Protein AF-A0A024VUD7-F1 (afdb_monomer)

Nearest PDB structures (foldseek):
  1ne2-assembly1_B  TM=5.928E-01  e=6.512E-07  Thermoplasma acidophilum
  3v8v-assembly1_A  TM=5.615E-01  e=5.150E-04  Escherichia coli K-12
  1xcl-assembly1_A  TM=5.146E-01  e=7.255E-03  Rattus norvegicus
  8dur-assembly2_B  TM=3.475E-01  e=1.968E-04  Naegleria fowleri
  1p1b-assembly2_C  TM=4.895E-01  e=1.041E-02  Rattus norvegicus

pLDDT: mean 87.88, std 11.02, range [35.62, 98.75]

Sequence (292 aa):
MVSSELHKLSYWEEIYINEKKNYEESNIELEEWFEENCDKIMNWIDNKFSQNEEKKNITILDIGCGNGLFLYKLYEKGFMNLYGFDFSSTAIELAKTIFENSPIYVEVMDICLIDKEIQNSKLNKNYNLINDKGTFDVFFMNNKTNEYFKQISYFLQTNTFFCITSCNACKDELLQIINEFNKNNLKSELVLIDEIFYETITYAGIKGQLITTLIFKYLDLLNWKRLQKILEEKLRYYSCITRNSTISIKHDDVVYYFDVIRIDSEKKKDTEVASIQDADVIFDFVKEKYNS

Structure (mmCIF, N/CA/C/O backbone):
data_AF-A0A024VUD7-F1
#
_entry.id   AF-A0A024VUD7-F1
#
loop_
_atom_site.group_PDB
_atom_site.id
_atom_site.type_symbol
_atom_site.label_atom_id
_atom_site.label_alt_id
_atom_site.label_comp_id
_atom_site.label_asym_id
_atom_site.label_entity_id
_atom_site.label_seq_id
_atom_site.pdbx_PDB_ins_code
_atom_site.Cartn_x
_atom_site.Cartn_y
_atom_site.Cartn_z
_atom_site.occupancy
_atom_site.B_iso_or_equiv
_atom_site.auth_seq_id
_atom_site.auth_comp_id
_atom_site.auth_asym_id
_atom_site.auth_atom_id
_atom_site.pdbx_PDB_model_num
ATOM 1 N N . MET A 1 1 ? 24.946 -19.543 0.468 1.00 38.53 1 MET A N 1
ATOM 2 C CA . MET A 1 1 ? 23.788 -18.879 -0.158 1.00 38.53 1 MET A CA 1
ATOM 3 C C . MET A 1 1 ? 24.327 -17.682 -0.907 1.00 38.53 1 MET A C 1
ATOM 5 O O . MET A 1 1 ? 25.046 -16.898 -0.298 1.00 38.53 1 MET A O 1
ATOM 9 N N . VAL A 1 2 ? 24.103 -17.604 -2.218 1.00 39.44 2 VAL A N 1
ATOM 10 C CA . VAL A 1 2 ? 24.396 -16.376 -2.970 1.00 39.44 2 VAL A CA 1
ATOM 11 C C . VAL A 1 2 ? 23.460 -15.306 -2.411 1.00 39.44 2 VAL A C 1
ATOM 13 O O . VAL A 1 2 ? 22.277 -15.581 -2.226 1.00 39.44 2 VAL A O 1
ATOM 16 N N . SER A 1 3 ? 24.002 -14.148 -2.037 1.00 57.03 3 SER A N 1
ATOM 17 C CA . SER A 1 3 ? 23.186 -13.024 -1.574 1.00 57.03 3 SER A CA 1
ATOM 18 C C . SER A 1 3 ? 22.224 -12.628 -2.692 1.00 57.03 3 SER A C 1
ATOM 20 O O . SER A 1 3 ? 22.661 -12.471 -3.831 1.00 57.03 3 SER A O 1
ATOM 22 N N . SER A 1 4 ? 20.935 -12.508 -2.383 1.00 70.06 4 SER A N 1
ATOM 23 C CA . SER A 1 4 ? 19.926 -12.064 -3.345 1.00 70.06 4 SER A CA 1
ATOM 24 C C . SER A 1 4 ? 20.274 -10.666 -3.872 1.00 70.06 4 SER A C 1
ATOM 26 O O . SER A 1 4 ? 20.581 -9.761 -3.092 1.00 70.06 4 SER A O 1
ATOM 28 N N . GLU A 1 5 ? 20.226 -10.474 -5.192 1.00 85.94 5 GLU A N 1
ATOM 29 C CA . GLU A 1 5 ? 20.515 -9.187 -5.843 1.00 85.94 5 GLU A CA 1
ATOM 30 C C . GLU A 1 5 ? 19.301 -8.254 -5.911 1.00 85.94 5 GLU A C 1
ATOM 32 O O . GLU A 1 5 ? 19.437 -7.127 -6.371 1.00 85.94 5 GLU A O 1
ATOM 37 N N . LEU A 1 6 ? 18.151 -8.669 -5.366 1.00 85.56 6 LEU A N 1
ATOM 38 C CA . LEU A 1 6 ? 16.884 -7.922 -5.401 1.00 85.56 6 LEU A CA 1
ATOM 39 C C . LEU A 1 6 ? 16.944 -6.543 -4.719 1.00 85.56 6 LEU A C 1
ATOM 41 O O . LEU A 1 6 ? 16.069 -5.714 -4.931 1.00 85.56 6 LEU A O 1
ATOM 45 N N . HIS A 1 7 ? 17.972 -6.273 -3.913 1.00 85.81 7 HIS A N 1
ATOM 46 C CA . HIS A 1 7 ? 18.213 -4.955 -3.316 1.00 85.81 7 HIS A CA 1
ATOM 47 C C . HIS A 1 7 ? 18.989 -3.995 -4.234 1.00 85.81 7 HIS A C 1
ATOM 49 O O . HIS A 1 7 ? 19.144 -2.821 -3.902 1.00 85.81 7 HIS A O 1
ATOM 55 N N . LYS A 1 8 ? 19.554 -4.486 -5.343 1.00 91.25 8 LYS A N 1
ATOM 56 C CA . LYS A 1 8 ? 20.400 -3.699 -6.241 1.00 91.25 8 LYS A CA 1
ATOM 57 C C . LYS A 1 8 ? 19.551 -3.079 -7.339 1.00 91.25 8 LYS A C 1
ATOM 59 O O . LYS A 1 8 ? 18.913 -3.795 -8.103 1.00 91.25 8 LYS A O 1
ATOM 64 N N . LEU A 1 9 ? 19.665 -1.765 -7.504 1.00 91.56 9 LEU A N 1
ATOM 65 C CA . LEU A 1 9 ? 19.063 -1.054 -8.632 1.00 91.56 9 LEU A CA 1
ATOM 66 C C . LEU A 1 9 ? 19.472 -1.666 -9.983 1.00 91.56 9 LEU A C 1
ATOM 68 O O . LEU A 1 9 ? 18.631 -1.851 -10.849 1.00 91.56 9 LEU A O 1
ATOM 72 N N . SER A 1 10 ? 20.744 -2.051 -10.146 1.00 93.12 10 SER A N 1
ATOM 73 C CA . SER A 1 10 ? 21.245 -2.624 -11.404 1.00 93.12 10 SER A CA 1
ATOM 74 C C . SER A 1 10 ? 20.523 -3.905 -11.830 1.00 93.12 10 SER A C 1
ATOM 76 O O . SER A 1 10 ? 20.389 -4.141 -13.022 1.00 93.12 10 SER A O 1
ATOM 78 N N . TYR A 1 11 ? 20.074 -4.718 -10.868 1.00 92.50 11 TYR A N 1
ATOM 79 C CA . TYR A 1 11 ? 19.325 -5.943 -11.147 1.00 92.50 11 TYR A CA 1
ATOM 80 C C . TYR A 1 11 ? 17.959 -5.615 -11.767 1.00 92.50 11 TYR A C 1
ATOM 82 O O . TYR A 1 11 ? 17.579 -6.185 -12.784 1.00 92.50 11 TYR A O 1
ATOM 90 N N . TRP A 1 12 ? 17.245 -4.648 -11.187 1.00 93.12 12 TRP A N 1
ATOM 91 C CA . TRP A 1 12 ? 15.934 -4.222 -11.678 1.00 93.12 12 TRP A CA 1
ATOM 92 C C . TRP A 1 12 ? 16.019 -3.416 -12.971 1.00 93.12 12 TRP A C 1
ATOM 94 O O . TRP A 1 12 ? 15.204 -3.615 -13.862 1.00 93.12 12 TRP A O 1
ATOM 104 N N . GLU A 1 13 ? 17.031 -2.560 -13.116 1.00 94.06 13 GLU A N 1
ATOM 105 C CA . GLU A 1 13 ? 17.278 -1.836 -14.366 1.00 94.06 13 GLU A CA 1
ATOM 106 C C . GLU A 1 13 ? 17.472 -2.799 -15.544 1.00 94.06 13 GLU A C 1
ATOM 108 O O . GLU A 1 13 ? 16.899 -2.573 -16.603 1.00 94.06 13 GLU A O 1
ATOM 113 N N . GLU A 1 14 ? 18.206 -3.904 -15.374 1.00 93.44 14 GLU A N 1
ATOM 114 C CA . GLU A 1 14 ? 18.360 -4.907 -16.437 1.00 93.44 14 GLU A CA 1
ATOM 115 C C . GLU A 1 14 ? 17.011 -5.514 -16.859 1.00 93.44 14 GLU 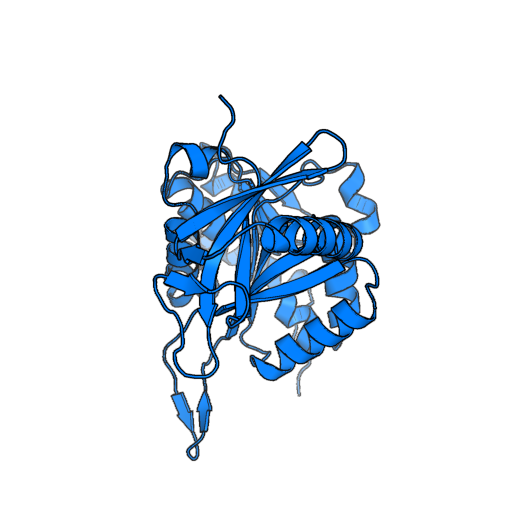A C 1
ATOM 117 O O . GLU A 1 14 ? 16.732 -5.622 -18.057 1.00 93.44 14 GLU A O 1
ATOM 122 N N . ILE A 1 15 ? 16.153 -5.842 -15.886 1.00 92.06 15 ILE A N 1
ATOM 123 C CA . ILE A 1 15 ? 14.801 -6.361 -16.133 1.00 92.06 15 ILE A CA 1
ATOM 124 C C . ILE A 1 15 ? 13.966 -5.331 -16.899 1.00 92.06 15 ILE A C 1
ATOM 126 O O . ILE A 1 15 ? 13.456 -5.645 -17.974 1.00 92.06 15 ILE A O 1
ATOM 130 N N . TYR A 1 16 ? 13.870 -4.098 -16.398 1.00 94.31 16 TYR A N 1
ATOM 131 C CA . TYR A 1 16 ? 13.018 -3.069 -16.998 1.00 94.31 16 TYR A CA 1
ATOM 132 C C . TYR A 1 16 ? 13.535 -2.574 -18.353 1.00 94.31 16 TYR A C 1
ATOM 134 O O . TYR A 1 16 ? 12.734 -2.238 -19.222 1.00 94.31 16 TYR A O 1
ATOM 142 N N . ILE A 1 17 ? 14.853 -2.569 -18.590 1.00 93.38 17 ILE A N 1
ATOM 143 C CA . ILE A 1 17 ? 15.426 -2.282 -19.915 1.00 93.38 17 ILE A CA 1
ATOM 144 C C . ILE A 1 17 ? 14.984 -3.349 -20.918 1.00 93.38 17 ILE A C 1
ATOM 146 O O . ILE A 1 17 ? 14.577 -3.020 -22.036 1.00 93.38 17 ILE A O 1
ATOM 150 N N . ASN A 1 18 ? 15.062 -4.624 -20.533 1.00 91.31 18 ASN A N 1
ATOM 151 C CA . ASN A 1 18 ? 14.652 -5.721 -21.399 1.00 91.31 18 ASN A CA 1
ATOM 152 C C . ASN A 1 18 ? 13.136 -5.709 -21.643 1.00 91.31 18 ASN A C 1
ATOM 154 O O . ASN A 1 18 ? 12.695 -5.882 -22.776 1.00 91.31 18 ASN A O 1
ATOM 158 N N . GLU A 1 19 ? 12.345 -5.443 -20.604 1.00 90.88 19 GLU A N 1
ATOM 159 C CA . GLU A 1 19 ? 10.891 -5.319 -20.698 1.00 90.88 19 GLU A CA 1
ATOM 160 C C . GLU A 1 19 ? 10.475 -4.159 -21.614 1.00 90.88 19 GLU A C 1
ATOM 162 O O . GLU A 1 19 ? 9.704 -4.360 -22.552 1.00 90.88 19 GLU A O 1
ATOM 167 N N . LYS A 1 20 ? 11.061 -2.970 -21.427 1.00 88.44 20 LYS A N 1
ATOM 168 C CA . LYS A 1 20 ? 10.826 -1.803 -22.289 1.00 88.44 20 LYS A CA 1
ATOM 169 C C . LYS A 1 20 ? 11.140 -2.113 -23.750 1.00 88.44 20 LYS A C 1
ATOM 171 O O . LYS A 1 20 ? 10.338 -1.806 -24.628 1.00 88.44 20 LYS A O 1
ATOM 176 N N . LYS A 1 21 ? 12.269 -2.777 -24.014 1.00 89.69 21 LYS A N 1
ATOM 177 C CA . LYS A 1 21 ? 12.646 -3.204 -25.367 1.00 89.69 21 LYS A CA 1
ATOM 178 C C . LYS A 1 21 ? 11.622 -4.173 -25.967 1.00 89.69 21 LYS A C 1
ATOM 180 O O . LYS A 1 21 ? 11.223 -4.007 -27.116 1.00 89.69 21 LYS A O 1
ATOM 185 N N . ASN A 1 22 ? 11.184 -5.169 -25.199 1.00 88.81 22 ASN A N 1
ATOM 186 C CA . ASN A 1 22 ? 10.185 -6.145 -25.639 1.00 88.81 22 ASN A CA 1
ATOM 187 C C . ASN A 1 22 ? 8.840 -5.481 -25.968 1.00 88.81 22 ASN A C 1
ATOM 189 O O . ASN A 1 22 ? 8.211 -5.823 -26.974 1.00 88.81 22 ASN A O 1
ATOM 193 N N . TYR A 1 23 ? 8.425 -4.510 -25.155 1.00 87.06 23 TYR A N 1
ATOM 194 C CA . TYR A 1 23 ? 7.216 -3.730 -25.383 1.00 87.06 23 TYR A CA 1
ATOM 195 C C . TYR A 1 23 ? 7.331 -2.857 -26.645 1.00 87.06 23 TYR A C 1
ATOM 197 O O . TYR A 1 23 ? 6.493 -2.951 -27.538 1.00 87.06 23 TYR A O 1
ATOM 205 N N . GLU A 1 24 ? 8.398 -2.064 -26.778 1.00 85.81 24 GLU A N 1
ATOM 206 C CA . GLU A 1 24 ? 8.570 -1.118 -27.891 1.00 85.81 24 GLU A CA 1
ATOM 207 C C . GLU A 1 24 ? 8.827 -1.804 -29.244 1.00 85.81 24 GLU A C 1
ATOM 209 O O . GLU A 1 24 ? 8.305 -1.367 -30.271 1.00 85.81 24 GLU A O 1
ATOM 214 N N . GLU A 1 25 ? 9.629 -2.874 -29.274 1.00 89.31 25 GLU A N 1
ATOM 215 C CA . GLU A 1 25 ? 10.022 -3.534 -30.528 1.00 89.31 25 GLU A CA 1
ATOM 216 C C . GLU A 1 25 ? 9.035 -4.619 -30.970 1.00 89.31 25 GLU A C 1
ATOM 218 O O . GLU A 1 25 ? 8.907 -4.885 -32.166 1.00 89.31 25 GLU A O 1
ATOM 223 N N . SER A 1 26 ? 8.373 -5.282 -30.017 1.00 80.25 26 SER A N 1
ATOM 224 C CA . SER A 1 26 ? 7.586 -6.494 -30.280 1.00 80.25 26 SER A CA 1
ATOM 225 C C . SER A 1 26 ? 6.156 -6.446 -29.738 1.00 80.25 26 SER A C 1
ATOM 227 O O . SER A 1 26 ? 5.419 -7.409 -29.945 1.00 80.25 26 SER A O 1
ATOM 229 N N . ASN A 1 27 ? 5.745 -5.348 -29.088 1.00 79.75 27 ASN A N 1
ATOM 230 C CA . ASN A 1 27 ? 4.420 -5.185 -28.477 1.00 79.75 27 ASN A CA 1
ATOM 231 C C . ASN A 1 27 ? 4.045 -6.367 -27.562 1.00 79.75 27 ASN A C 1
ATOM 233 O O . ASN A 1 27 ? 2.909 -6.845 -27.573 1.00 79.75 27 ASN A O 1
ATOM 237 N N . ILE A 1 28 ? 5.040 -6.878 -26.829 1.00 79.50 28 ILE A N 1
ATOM 238 C CA . ILE A 1 28 ? 4.868 -7.933 -25.827 1.00 79.50 28 ILE A CA 1
ATOM 239 C C . ILE A 1 28 ? 4.235 -7.304 -24.583 1.00 79.50 28 ILE A C 1
ATOM 241 O O . ILE A 1 28 ? 4.665 -6.232 -24.155 1.00 79.50 28 ILE A O 1
ATOM 245 N N . GLU A 1 29 ? 3.207 -7.956 -24.032 1.00 80.31 29 GLU A N 1
ATOM 246 C CA . GLU A 1 29 ? 2.553 -7.514 -22.797 1.00 80.31 29 GLU A CA 1
ATOM 247 C C . GLU A 1 29 ? 3.537 -7.506 -21.624 1.00 80.31 29 GLU A C 1
ATOM 249 O O . GLU A 1 29 ? 4.454 -8.323 -21.545 1.00 80.31 29 GLU A O 1
ATOM 254 N N . LEU A 1 30 ? 3.342 -6.543 -20.734 1.00 80.50 30 LEU A N 1
ATOM 255 C CA . LEU A 1 30 ? 4.203 -6.327 -19.581 1.00 80.50 30 LEU A CA 1
ATOM 256 C C . LEU A 1 30 ? 3.947 -7.370 -18.505 1.00 80.50 30 LEU A C 1
ATOM 258 O O . LEU A 1 30 ? 2.815 -7.821 -18.321 1.00 80.50 30 LEU A O 1
ATOM 262 N N . GLU A 1 31 ? 4.992 -7.703 -17.761 1.00 79.75 31 GLU A N 1
ATOM 263 C CA . GLU A 1 31 ? 4.897 -8.667 -16.677 1.00 79.75 31 GLU A CA 1
ATOM 264 C C . GLU A 1 31 ? 4.566 -7.939 -15.372 1.00 79.75 31 GLU A C 1
ATOM 266 O O . GLU A 1 31 ? 5.271 -7.031 -14.927 1.00 79.75 31 GLU A O 1
ATOM 271 N N . GLU A 1 32 ? 3.479 -8.353 -14.724 1.00 76.31 32 GLU A N 1
ATOM 272 C CA . GLU A 1 32 ? 3.163 -7.917 -13.368 1.00 76.31 32 GLU A CA 1
ATOM 273 C C . GLU A 1 32 ? 3.680 -8.955 -12.375 1.00 76.31 32 GLU A C 1
ATOM 275 O O . GLU A 1 32 ? 3.283 -10.125 -12.391 1.00 76.31 32 GLU A O 1
ATOM 280 N N . TRP A 1 33 ? 4.528 -8.529 -11.443 1.00 70.56 33 TRP A N 1
ATOM 281 C CA . TRP A 1 33 ? 4.956 -9.422 -10.375 1.00 70.56 33 TRP A CA 1
ATOM 282 C C . TRP A 1 33 ? 3.737 -9.851 -9.558 1.00 70.56 33 TRP A C 1
ATOM 284 O O . TRP A 1 33 ? 2.955 -9.014 -9.112 1.00 70.56 33 TRP A O 1
ATOM 294 N N . PHE A 1 34 ? 3.592 -11.155 -9.322 1.00 61.62 34 PHE A N 1
ATOM 295 C CA . PHE A 1 34 ? 2.417 -11.754 -8.678 1.00 61.62 34 PHE A CA 1
ATOM 296 C C . PHE A 1 34 ? 1.096 -11.625 -9.460 1.00 61.62 34 PHE A C 1
ATOM 298 O O . PHE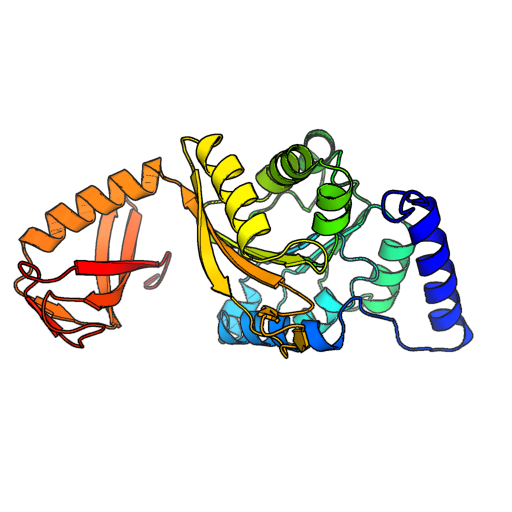 A 1 34 ? 0.041 -11.597 -8.830 1.00 61.62 34 PHE A O 1
ATOM 305 N N . GLU A 1 35 ? 1.124 -11.589 -10.793 1.00 68.75 35 GLU A N 1
ATOM 306 C CA . GLU A 1 35 ? -0.051 -11.382 -11.655 1.00 68.75 35 GLU A CA 1
ATOM 307 C C . GLU A 1 35 ? -1.340 -12.115 -11.219 1.00 68.75 35 GLU A C 1
ATOM 309 O O . GLU A 1 35 ? -2.360 -11.461 -11.002 1.00 68.75 35 GLU A O 1
ATOM 314 N N . GLU A 1 36 ? -1.301 -13.434 -10.987 1.00 66.00 36 GLU A N 1
ATOM 315 C CA . GLU A 1 36 ? -2.483 -14.216 -10.557 1.00 66.00 36 GLU A CA 1
ATOM 316 C C . GLU A 1 36 ? -3.072 -13.752 -9.206 1.00 66.00 36 GLU A C 1
ATOM 318 O O . GLU A 1 36 ? -4.253 -13.942 -8.909 1.00 66.00 36 GLU A O 1
ATOM 323 N N . ASN A 1 37 ? -2.249 -13.129 -8.362 1.00 75.62 37 ASN A N 1
ATOM 324 C CA . ASN A 1 37 ? -2.626 -12.631 -7.040 1.00 75.62 37 ASN A CA 1
ATOM 325 C C . ASN A 1 37 ? -3.098 -11.174 -7.092 1.00 75.62 37 ASN A C 1
ATOM 327 O O . ASN A 1 37 ? -3.923 -10.771 -6.266 1.00 75.62 37 ASN A O 1
ATOM 331 N N . CYS A 1 38 ? -2.635 -10.404 -8.081 1.00 82.50 38 CYS A N 1
ATOM 332 C CA . CYS A 1 38 ? -3.054 -9.022 -8.301 1.00 82.50 38 CYS A CA 1
ATOM 333 C C . CYS A 1 38 ? -4.569 -8.915 -8.478 1.00 82.50 38 CYS A C 1
ATOM 335 O O . CYS A 1 38 ? -5.174 -8.000 -7.924 1.00 82.50 38 CYS A O 1
ATOM 337 N N . ASP A 1 39 ? -5.208 -9.880 -9.143 1.00 87.50 39 ASP A N 1
ATOM 338 C CA . ASP A 1 39 ? -6.667 -9.902 -9.294 1.00 87.50 39 ASP A CA 1
ATOM 339 C C . ASP A 1 39 ? -7.400 -9.964 -7.952 1.00 87.50 39 ASP A C 1
ATOM 341 O O . ASP A 1 39 ? -8.416 -9.293 -7.763 1.00 87.50 39 ASP A O 1
ATOM 345 N N . LYS A 1 40 ? -6.881 -10.719 -6.977 1.00 92.12 40 LYS A N 1
ATOM 346 C CA . LYS A 1 40 ? -7.492 -10.800 -5.643 1.00 92.12 40 LYS A CA 1
ATOM 347 C C . LYS A 1 40 ? -7.327 -9.502 -4.862 1.00 92.12 40 LYS A C 1
ATOM 349 O O . LYS A 1 40 ? -8.288 -9.066 -4.229 1.00 92.12 40 LYS A O 1
ATOM 354 N N . ILE A 1 41 ? -6.156 -8.870 -4.950 1.00 94.56 41 ILE A N 1
ATOM 355 C CA . ILE A 1 41 ? -5.900 -7.554 -4.349 1.00 94.56 41 ILE A CA 1
ATOM 356 C C . ILE A 1 41 ? -6.826 -6.511 -4.977 1.00 94.56 41 ILE A C 1
ATOM 358 O O . ILE A 1 41 ? -7.542 -5.812 -4.265 1.00 94.56 41 ILE A O 1
ATOM 362 N N . MET A 1 42 ? -6.897 -6.456 -6.306 1.00 93.12 42 MET A N 1
ATOM 363 C CA . MET A 1 42 ? -7.780 -5.531 -7.012 1.00 93.12 42 MET A CA 1
ATOM 364 C C . MET A 1 42 ? -9.249 -5.763 -6.673 1.00 93.12 42 MET A C 1
ATOM 366 O O . MET A 1 42 ? -9.966 -4.798 -6.445 1.00 93.12 42 MET A O 1
ATOM 370 N N . ASN A 1 43 ? -9.704 -7.015 -6.595 1.00 93.31 43 ASN A N 1
ATOM 371 C CA . ASN A 1 43 ? -11.075 -7.328 -6.194 1.00 93.31 43 ASN A CA 1
ATOM 372 C C . ASN A 1 43 ? -11.356 -6.897 -4.752 1.00 93.31 43 ASN A C 1
ATOM 374 O O . ASN A 1 43 ? -12.447 -6.411 -4.466 1.00 93.31 43 ASN A O 1
ATOM 378 N N . TRP A 1 44 ? -10.390 -7.037 -3.843 1.00 94.44 44 TRP A N 1
ATOM 379 C CA . TRP A 1 44 ? -10.526 -6.521 -2.484 1.00 94.44 44 TRP A CA 1
ATOM 380 C C . TRP A 1 44 ? -10.683 -4.994 -2.480 1.00 94.44 44 TRP A C 1
ATOM 382 O O . TRP A 1 44 ? -11.619 -4.485 -1.865 1.00 94.44 44 TRP A O 1
ATOM 392 N N . ILE A 1 45 ? -9.838 -4.273 -3.226 1.00 95.56 45 ILE A N 1
ATOM 393 C CA . ILE A 1 45 ? -9.895 -2.806 -3.355 1.00 95.56 45 ILE A CA 1
ATOM 394 C C . ILE A 1 45 ? -11.230 -2.367 -3.977 1.00 95.56 45 ILE A C 1
ATOM 396 O O . ILE A 1 45 ? -11.895 -1.470 -3.462 1.00 95.56 45 ILE A O 1
ATOM 400 N N . ASP A 1 46 ? -11.646 -3.024 -5.057 1.00 93.06 46 ASP A N 1
ATOM 401 C CA . ASP A 1 46 ? -12.883 -2.747 -5.792 1.00 93.06 46 ASP A CA 1
ATOM 402 C C . ASP A 1 46 ? -14.120 -2.985 -4.915 1.00 93.06 46 ASP A C 1
ATOM 404 O O . ASP A 1 46 ? -15.014 -2.148 -4.854 1.00 93.06 46 ASP A O 1
ATOM 408 N N . ASN A 1 47 ? -14.143 -4.074 -4.142 1.00 91.12 47 ASN A N 1
ATOM 409 C CA . ASN A 1 47 ? -15.220 -4.347 -3.189 1.00 91.12 47 ASN A CA 1
ATOM 410 C C . ASN A 1 47 ? -15.224 -3.351 -2.024 1.00 91.12 47 ASN A C 1
ATOM 412 O O . ASN A 1 47 ? -16.294 -2.919 -1.587 1.00 91.12 47 ASN A O 1
ATOM 416 N N . LYS A 1 48 ? -14.038 -2.980 -1.523 1.00 92.06 48 LYS A N 1
ATOM 417 C CA . LYS A 1 48 ? -13.899 -2.022 -0.424 1.00 92.06 48 LYS A CA 1
ATOM 418 C C . LYS A 1 48 ? -14.415 -0.637 -0.813 1.00 92.06 48 LYS A C 1
ATOM 420 O O . LYS A 1 48 ? -15.022 0.017 0.030 1.00 92.06 48 LYS A O 1
ATOM 425 N N . PHE A 1 49 ? -14.210 -0.237 -2.067 1.00 90.88 49 PHE A N 1
ATOM 426 C CA . PHE A 1 49 ? -14.580 1.067 -2.620 1.00 90.88 49 PHE A CA 1
ATOM 427 C C . PHE A 1 49 ? -15.510 0.904 -3.831 1.00 90.88 49 PHE A C 1
ATOM 429 O O . PHE A 1 49 ? -15.227 1.372 -4.930 1.00 90.88 49 PHE A O 1
ATOM 436 N N . SER A 1 50 ? -16.616 0.185 -3.653 1.00 84.69 50 SER A N 1
ATOM 437 C CA . SER A 1 50 ? -17.459 -0.278 -4.769 1.00 84.69 50 SER A CA 1
ATOM 438 C C . SER A 1 50 ? -18.224 0.823 -5.511 1.00 84.69 50 SER A C 1
ATOM 440 O O . SER A 1 50 ? -18.641 0.614 -6.653 1.00 84.69 50 SER A O 1
ATOM 442 N N . GLN A 1 51 ? -18.398 2.006 -4.916 1.00 78.81 51 GLN A N 1
ATOM 443 C CA . GLN A 1 51 ? -19.155 3.097 -5.532 1.00 78.81 51 GLN A CA 1
ATOM 444 C C . GLN A 1 51 ? -18.276 3.970 -6.428 1.00 78.81 51 GLN A C 1
ATOM 446 O O . GLN A 1 51 ? -17.266 4.502 -5.989 1.00 78.81 51 GLN A O 1
ATOM 451 N N . ASN A 1 52 ? -18.683 4.209 -7.678 1.00 77.75 52 ASN A N 1
ATOM 452 C CA . ASN A 1 52 ? -17.878 4.990 -8.632 1.00 77.75 52 ASN A CA 1
ATOM 453 C C . ASN A 1 52 ? -17.540 6.413 -8.148 1.00 77.75 52 ASN A C 1
ATOM 455 O O . ASN A 1 52 ? -16.442 6.900 -8.406 1.00 77.75 52 ASN A O 1
ATOM 459 N N . GLU A 1 53 ? -18.465 7.096 -7.468 1.00 78.19 53 GLU A N 1
ATOM 460 C CA . GLU A 1 53 ? -18.192 8.415 -6.874 1.00 78.19 53 GLU A CA 1
ATOM 461 C C . GLU A 1 53 ? -17.161 8.323 -5.742 1.00 78.19 53 GLU A C 1
ATOM 463 O O . GLU A 1 53 ? -16.295 9.186 -5.630 1.00 78.19 53 GLU A O 1
ATOM 468 N N . GLU A 1 54 ? -17.199 7.244 -4.961 1.00 81.00 54 GLU A N 1
ATOM 469 C CA . GLU A 1 54 ? -16.211 6.950 -3.927 1.00 81.00 54 GLU A CA 1
ATOM 470 C C . GLU A 1 54 ? -14.845 6.648 -4.553 1.00 81.00 54 GLU A C 1
ATOM 472 O O . GLU A 1 54 ? -13.875 7.307 -4.193 1.00 81.00 54 GLU A O 1
ATOM 477 N N . LYS A 1 55 ? -14.766 5.770 -5.566 1.00 88.94 55 LYS A N 1
ATOM 478 C CA . LYS A 1 55 ? -13.520 5.422 -6.285 1.00 88.94 55 LYS A CA 1
ATOM 479 C C . LYS A 1 55 ? -12.762 6.639 -6.799 1.00 88.94 55 LYS A C 1
ATOM 481 O O . LYS A 1 55 ? -11.539 6.698 -6.698 1.00 88.94 55 LYS A O 1
ATOM 486 N N . LYS A 1 56 ? -13.484 7.631 -7.326 1.00 90.12 56 LYS A N 1
ATOM 487 C CA . LYS A 1 56 ? -12.900 8.890 -7.817 1.00 90.12 56 LYS A CA 1
ATOM 488 C C . LYS A 1 56 ? -12.316 9.762 -6.707 1.00 90.12 56 LYS A C 1
ATOM 490 O O . LYS A 1 56 ? -11.502 10.627 -7.010 1.00 90.12 56 LYS A O 1
ATOM 495 N N . ASN A 1 57 ? -12.717 9.539 -5.459 1.00 92.19 57 ASN A N 1
ATOM 496 C CA . ASN A 1 57 ? -12.225 10.240 -4.275 1.00 92.19 57 ASN A CA 1
ATOM 497 C C . ASN A 1 57 ? -11.171 9.429 -3.502 1.00 92.19 57 ASN A C 1
ATOM 499 O O . ASN A 1 57 ? -10.492 9.989 -2.643 1.00 92.19 57 ASN A O 1
ATOM 503 N N . ILE A 1 58 ? -10.995 8.138 -3.809 1.00 96.44 58 ILE A N 1
ATOM 504 C CA . ILE A 1 58 ? -9.964 7.301 -3.189 1.00 96.44 58 ILE A CA 1
ATOM 505 C C . ILE A 1 58 ? -8.601 7.636 -3.786 1.00 96.44 58 ILE A C 1
ATOM 507 O O . ILE A 1 58 ? -8.391 7.538 -4.994 1.00 96.44 58 ILE A O 1
ATOM 511 N N . THR A 1 59 ? -7.672 8.013 -2.912 1.00 98.12 59 THR A N 1
ATOM 512 C CA . THR A 1 59 ? -6.263 8.254 -3.230 1.00 98.12 59 THR A CA 1
ATOM 513 C C . THR A 1 59 ? -5.444 7.017 -2.879 1.00 98.12 59 THR A C 1
ATOM 515 O O . THR A 1 59 ? -5.430 6.605 -1.715 1.00 98.12 59 THR A O 1
ATOM 518 N N . ILE A 1 60 ? -4.774 6.427 -3.871 1.00 98.62 60 ILE A N 1
ATOM 519 C CA . ILE A 1 60 ? -4.007 5.180 -3.728 1.00 98.62 60 ILE A CA 1
ATOM 520 C C . ILE A 1 60 ? -2.531 5.443 -4.028 1.00 98.62 60 ILE A C 1
ATOM 522 O O . ILE A 1 60 ? -2.219 6.090 -5.028 1.00 98.62 60 ILE A O 1
ATOM 526 N N . LEU A 1 61 ? -1.650 4.928 -3.169 1.00 98.75 61 LEU A N 1
ATOM 527 C CA . LEU A 1 61 ? -0.205 4.854 -3.389 1.00 98.75 61 LEU A CA 1
ATOM 528 C C . LEU A 1 61 ? 0.219 3.402 -3.608 1.00 98.75 61 LEU A C 1
ATOM 530 O O . LEU A 1 61 ? -0.135 2.550 -2.797 1.00 98.75 61 LEU A O 1
ATOM 534 N N . ASP A 1 62 ? 1.019 3.139 -4.635 1.00 98.50 62 ASP A N 1
ATOM 535 C CA . ASP A 1 62 ? 1.686 1.853 -4.853 1.00 98.50 62 ASP A CA 1
ATOM 536 C C . ASP A 1 62 ? 3.207 1.988 -4.650 1.00 98.50 62 ASP A C 1
ATOM 538 O O . ASP A 1 62 ? 3.865 2.807 -5.299 1.00 98.50 62 ASP A O 1
ATOM 542 N N . ILE A 1 63 ? 3.750 1.234 -3.690 1.00 98.25 63 ILE A N 1
ATOM 543 C CA . ILE A 1 63 ? 5.158 1.278 -3.269 1.00 98.25 63 ILE A CA 1
ATOM 544 C C . ILE A 1 63 ? 5.986 0.299 -4.103 1.00 98.25 63 ILE A C 1
ATOM 546 O O . ILE A 1 63 ? 5.743 -0.908 -4.066 1.00 98.25 63 ILE A O 1
ATOM 550 N N . GLY A 1 64 ? 7.027 0.809 -4.770 1.00 97.12 64 GLY A N 1
ATOM 551 C CA . GLY A 1 64 ? 7.806 0.019 -5.726 1.00 97.12 64 GLY A CA 1
ATOM 552 C C . GLY A 1 64 ? 6.908 -0.443 -6.865 1.00 97.12 64 GLY A C 1
ATOM 553 O O . GLY A 1 64 ? 6.754 -1.636 -7.108 1.00 97.12 64 GLY A O 1
ATOM 554 N N . CYS A 1 65 ? 6.246 0.527 -7.496 1.00 96.88 65 CYS A N 1
ATOM 555 C CA . CYS A 1 65 ? 5.207 0.283 -8.492 1.00 96.88 65 CYS A CA 1
ATOM 556 C C . CYS A 1 65 ? 5.738 -0.347 -9.791 1.00 96.88 65 CYS A C 1
ATOM 558 O O . CYS A 1 65 ? 4.941 -0.729 -10.645 1.00 96.88 65 CYS A O 1
ATOM 560 N N . GLY A 1 66 ? 7.062 -0.448 -9.964 1.00 95.56 66 GLY A N 1
ATOM 561 C CA . GLY A 1 66 ? 7.686 -1.005 -11.155 1.00 95.56 66 GLY A CA 1
ATOM 562 C C . GLY A 1 66 ? 7.229 -0.314 -12.435 1.00 95.56 66 GLY A C 1
ATOM 563 O O . GLY A 1 66 ? 7.246 0.914 -12.538 1.00 95.56 66 GLY A O 1
ATOM 564 N N . ASN A 1 67 ? 6.807 -1.112 -13.416 1.00 94.19 67 ASN A N 1
ATOM 565 C CA . ASN A 1 67 ? 6.234 -0.623 -14.671 1.00 94.19 67 ASN A CA 1
ATOM 566 C C . ASN A 1 67 ? 4.830 0.002 -14.496 1.00 94.19 67 ASN A C 1
ATOM 568 O O . ASN A 1 67 ? 4.284 0.537 -15.454 1.00 94.19 67 ASN A O 1
ATOM 572 N N . GLY A 1 68 ? 4.249 -0.043 -13.289 1.00 94.62 68 GLY A N 1
ATOM 573 C CA . GLY A 1 68 ? 2.988 0.580 -12.888 1.00 94.62 68 GLY A CA 1
ATOM 574 C C . GLY A 1 68 ? 1.716 -0.110 -13.393 1.00 94.62 68 GLY A C 1
ATOM 575 O O . GLY A 1 68 ? 0.635 0.477 -13.287 1.00 94.62 68 GLY A O 1
ATOM 576 N N . LEU A 1 69 ? 1.805 -1.313 -13.969 1.00 93.38 69 LEU A N 1
ATOM 577 C CA . LEU A 1 69 ? 0.657 -2.008 -14.557 1.00 93.38 69 LEU A CA 1
ATOM 578 C C . LEU A 1 69 ? -0.491 -2.199 -13.546 1.00 93.38 69 LEU A C 1
ATOM 580 O O . LEU A 1 69 ? -1.656 -2.003 -13.895 1.00 93.38 69 LEU A O 1
ATOM 584 N N . PHE A 1 70 ? -0.185 -2.476 -12.276 1.00 94.75 70 PHE A N 1
ATOM 585 C CA . PHE A 1 70 ? -1.167 -2.506 -11.188 1.00 94.75 70 PHE A CA 1
ATOM 586 C C . PHE A 1 70 ? -1.990 -1.209 -11.072 1.00 94.75 70 PHE A C 1
ATOM 588 O O . PHE A 1 70 ? -3.220 -1.257 -10.982 1.00 94.75 70 PHE A O 1
ATOM 595 N N . LEU A 1 71 ? -1.338 -0.042 -11.131 1.00 96.44 71 LEU A N 1
ATOM 596 C CA . LEU A 1 71 ? -2.020 1.256 -11.107 1.00 96.44 71 LEU A CA 1
ATOM 597 C C . LEU A 1 71 ? -2.912 1.432 -12.340 1.00 96.44 71 LEU A C 1
ATOM 599 O O . LEU A 1 71 ? -4.036 1.914 -12.218 1.00 96.44 71 LEU A O 1
ATOM 603 N N . TYR A 1 72 ? -2.461 0.998 -13.516 1.00 94.56 72 TYR A N 1
ATOM 604 C CA . TYR A 1 72 ? -3.280 1.054 -14.728 1.00 94.56 72 TYR A CA 1
ATOM 605 C C . TYR A 1 72 ? -4.538 0.192 -14.632 1.00 94.56 72 TYR A C 1
ATOM 607 O O . TYR A 1 72 ? -5.635 0.668 -14.921 1.00 94.56 72 TYR A O 1
ATOM 615 N N . LYS A 1 73 ? -4.418 -1.035 -14.120 1.00 93.56 73 LYS A N 1
ATOM 616 C CA . LYS A 1 73 ? -5.576 -1.911 -13.902 1.00 93.56 73 LYS A CA 1
ATOM 617 C C . LYS A 1 73 ? -6.566 -1.313 -12.883 1.00 93.56 73 LYS A C 1
ATOM 619 O O . LYS A 1 73 ? -7.781 -1.460 -13.030 1.00 93.56 73 LYS A O 1
ATOM 624 N N . LEU A 1 74 ? -6.087 -0.576 -11.872 1.00 95.31 74 LEU A N 1
ATOM 625 C CA . LEU A 1 74 ? -6.957 0.204 -10.976 1.00 95.31 74 LEU A CA 1
ATOM 626 C C . LEU A 1 74 ? -7.634 1.378 -11.700 1.00 95.31 74 LEU A C 1
ATOM 628 O O . LEU A 1 74 ? -8.818 1.639 -11.476 1.00 95.31 74 LEU A O 1
ATOM 632 N N . TYR A 1 75 ? -6.923 2.068 -12.591 1.00 95.38 75 TYR A N 1
ATOM 633 C CA . TYR A 1 75 ? -7.507 3.127 -13.412 1.00 95.38 75 TYR A CA 1
ATOM 634 C C . TYR A 1 75 ? -8.668 2.605 -14.268 1.00 95.38 75 TYR A C 1
ATOM 636 O O . TYR A 1 75 ? -9.750 3.197 -14.261 1.00 95.38 75 TYR A O 1
ATOM 644 N N . GLU A 1 76 ? -8.504 1.444 -14.905 1.00 92.88 76 GLU A N 1
ATOM 645 C CA . GLU A 1 76 ? -9.567 0.790 -15.682 1.00 92.88 76 GLU A CA 1
ATOM 646 C C . GLU A 1 76 ? -10.797 0.424 -14.830 1.00 92.88 76 GLU A C 1
ATOM 648 O O . GLU A 1 76 ? -11.926 0.408 -15.325 1.00 92.88 76 GLU A O 1
ATOM 653 N N . LYS A 1 77 ? -10.611 0.208 -13.520 1.00 93.31 77 LYS A N 1
ATOM 654 C CA . LYS A 1 77 ? -11.694 -0.023 -12.545 1.00 93.31 77 LYS A CA 1
ATOM 655 C C . LYS A 1 77 ? -12.370 1.257 -12.034 1.00 93.31 77 LYS A C 1
ATOM 657 O O . LYS A 1 77 ? -13.322 1.165 -11.250 1.00 93.31 77 LYS A O 1
ATOM 662 N N . GLY A 1 78 ? -11.927 2.433 -12.486 1.00 95.06 78 GLY A N 1
ATOM 663 C CA . GLY A 1 78 ? -12.536 3.737 -12.205 1.00 95.06 78 GLY A CA 1
ATOM 664 C C . GLY A 1 78 ? -11.867 4.554 -11.095 1.00 95.06 78 GLY A C 1
ATOM 665 O O . GLY A 1 78 ? -12.418 5.585 -10.698 1.00 95.06 78 GLY A O 1
ATOM 666 N N . PHE A 1 79 ? -10.709 4.124 -10.587 1.00 96.69 79 PHE A N 1
ATOM 667 C CA . PHE A 1 79 ? -9.916 4.910 -9.639 1.00 96.69 79 PHE A CA 1
ATOM 668 C C . PHE A 1 79 ? -9.145 6.014 -10.373 1.00 96.69 79 PHE A C 1
ATOM 670 O O . PHE A 1 79 ? -8.538 5.771 -11.411 1.00 96.69 79 PHE A O 1
ATOM 677 N N . MET A 1 80 ? -9.170 7.240 -9.843 1.00 95.69 80 MET A N 1
ATOM 678 C CA . MET A 1 80 ? -8.640 8.414 -10.563 1.00 95.69 80 MET A CA 1
ATOM 679 C C . MET A 1 80 ? -7.432 9.074 -9.892 1.00 95.69 80 MET A C 1
ATOM 681 O O . MET A 1 80 ? -6.673 9.759 -10.570 1.00 95.69 80 MET A O 1
ATOM 685 N N . ASN A 1 81 ? -7.238 8.879 -8.583 1.00 97.25 81 ASN A N 1
ATOM 686 C CA . ASN A 1 81 ? -6.143 9.487 -7.820 1.00 97.25 81 ASN A CA 1
ATOM 687 C C . ASN A 1 81 ? -5.090 8.421 -7.503 1.00 97.25 81 ASN A C 1
ATOM 689 O O . ASN A 1 81 ? -5.026 7.892 -6.392 1.00 97.25 81 ASN A O 1
ATOM 693 N N . LEU A 1 82 ? -4.308 8.075 -8.519 1.00 98.19 82 LEU A N 1
ATOM 694 C CA . LEU A 1 82 ? -3.382 6.949 -8.500 1.00 98.19 82 LEU A CA 1
ATOM 695 C C . LEU A 1 82 ? -1.945 7.454 -8.526 1.00 98.19 82 LEU A C 1
ATOM 697 O O . LEU A 1 82 ? -1.566 8.227 -9.409 1.00 98.19 82 LEU A O 1
ATOM 701 N N . TYR A 1 83 ? -1.169 7.016 -7.544 1.00 98.50 83 TYR A N 1
ATOM 702 C CA . TYR A 1 83 ? 0.193 7.461 -7.317 1.00 98.50 83 TYR A CA 1
ATOM 703 C C . TYR A 1 83 ? 1.113 6.259 -7.145 1.00 98.50 83 TYR A C 1
ATOM 705 O O . TYR A 1 83 ? 0.733 5.270 -6.523 1.00 98.50 83 TYR A O 1
ATOM 713 N N . GLY A 1 84 ? 2.334 6.355 -7.650 1.00 98.19 84 GLY A N 1
ATOM 714 C CA . GLY A 1 84 ? 3.347 5.330 -7.447 1.00 98.19 84 GLY A CA 1
ATOM 715 C C . GLY A 1 84 ? 4.749 5.904 -7.444 1.00 98.19 84 GLY A C 1
ATOM 716 O O . GLY A 1 84 ? 4.999 6.997 -7.962 1.00 98.19 84 GLY A O 1
ATOM 717 N N . PHE A 1 85 ? 5.668 5.151 -6.862 1.00 98.31 85 PHE A N 1
ATOM 718 C CA . PHE A 1 85 ? 7.086 5.392 -7.057 1.00 98.31 85 PHE A CA 1
ATOM 719 C C . PHE A 1 85 ? 7.861 4.096 -7.151 1.00 98.31 85 PHE A C 1
ATOM 721 O O . PHE A 1 85 ? 7.448 3.061 -6.630 1.00 98.31 85 PHE A O 1
ATOM 728 N N . ASP A 1 86 ? 9.007 4.188 -7.802 1.00 98.19 86 ASP A N 1
ATOM 729 C CA . ASP A 1 86 ? 9.984 3.121 -7.911 1.00 98.19 86 ASP A CA 1
ATOM 730 C C . ASP A 1 86 ? 11.384 3.743 -7.916 1.00 98.19 86 ASP A C 1
ATOM 732 O O . ASP A 1 86 ? 11.564 4.878 -8.362 1.00 98.19 86 ASP A O 1
ATOM 736 N N . PHE A 1 87 ? 12.387 3.029 -7.413 1.00 96.31 87 PHE A N 1
ATOM 737 C CA . PHE A 1 87 ? 13.768 3.519 -7.446 1.00 96.31 87 PHE A CA 1
ATOM 738 C C . PHE A 1 87 ? 14.411 3.428 -8.844 1.00 96.31 87 PHE A C 1
ATOM 740 O O . PHE A 1 87 ? 15.474 4.009 -9.063 1.00 96.31 87 PHE A O 1
ATOM 747 N N . SER A 1 88 ? 13.775 2.722 -9.789 1.00 97.44 88 SER A N 1
ATOM 748 C CA . SER A 1 88 ? 14.235 2.534 -11.161 1.00 97.44 88 SER A CA 1
ATOM 749 C C . SER A 1 88 ? 13.699 3.622 -12.078 1.00 97.44 88 SER A C 1
ATOM 751 O O . SER A 1 88 ? 12.492 3.778 -12.268 1.00 97.44 88 SER A O 1
ATOM 753 N N . SER A 1 89 ? 14.609 4.356 -12.722 1.00 97.06 89 SER A N 1
ATOM 754 C CA . SER A 1 89 ? 14.224 5.326 -13.748 1.00 97.06 89 SER A CA 1
ATOM 755 C C . SER A 1 89 ? 13.610 4.651 -14.964 1.00 97.06 89 SER A C 1
ATOM 757 O O . SER A 1 89 ? 12.644 5.177 -15.513 1.00 97.06 89 SER A O 1
ATOM 759 N N . THR A 1 90 ? 14.117 3.479 -15.355 1.00 96.62 90 THR A N 1
ATOM 760 C CA . THR A 1 90 ? 13.598 2.761 -16.525 1.00 96.62 90 THR A CA 1
ATOM 761 C C . THR A 1 90 ? 12.175 2.256 -16.290 1.00 96.62 90 THR A C 1
ATOM 763 O O . THR A 1 90 ? 11.334 2.398 -17.178 1.00 96.62 90 THR A O 1
ATOM 766 N N . ALA A 1 91 ? 11.868 1.761 -15.086 1.00 96.31 91 ALA A N 1
ATOM 767 C CA . ALA A 1 91 ? 10.511 1.363 -14.709 1.00 96.31 91 ALA A CA 1
ATOM 768 C C . ALA A 1 91 ? 9.523 2.534 -14.820 1.00 96.31 91 ALA A C 1
ATOM 770 O O . ALA A 1 91 ? 8.470 2.421 -15.442 1.00 96.31 91 ALA A O 1
ATOM 771 N N . ILE A 1 92 ? 9.912 3.702 -14.296 1.00 97.12 92 ILE A N 1
ATOM 772 C CA . ILE A 1 92 ? 9.083 4.913 -14.302 1.00 97.12 92 ILE A CA 1
ATOM 773 C C . ILE A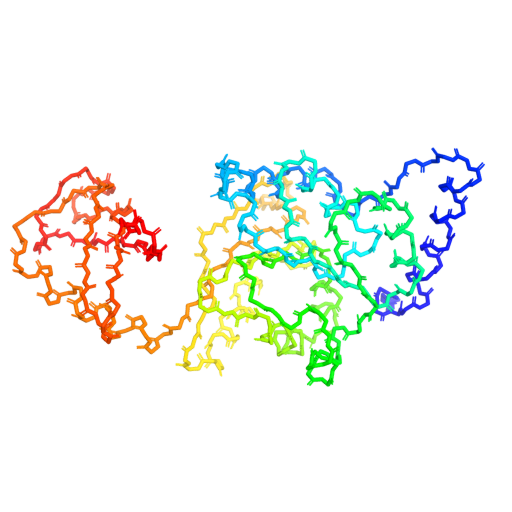 1 92 ? 8.923 5.507 -15.707 1.00 97.12 92 ILE A C 1
ATOM 775 O O . ILE A 1 92 ? 7.881 6.086 -16.022 1.00 97.12 92 ILE A O 1
ATOM 779 N N . GLU A 1 93 ? 9.933 5.391 -16.568 1.00 95.50 93 GLU A N 1
ATOM 780 C CA . GLU A 1 93 ? 9.798 5.738 -17.984 1.00 95.50 93 GLU A CA 1
ATOM 781 C C . GLU A 1 93 ? 8.803 4.821 -18.694 1.00 95.50 93 GLU A C 1
ATOM 783 O O . GLU A 1 93 ? 7.917 5.318 -19.388 1.00 95.50 93 GLU A O 1
ATOM 788 N N . LEU A 1 94 ? 8.921 3.506 -18.492 1.00 93.50 94 LEU A N 1
ATOM 789 C CA . LEU A 1 94 ? 8.020 2.515 -19.077 1.00 93.50 94 LEU A CA 1
ATOM 790 C C . LEU A 1 94 ? 6.574 2.739 -18.614 1.00 93.50 94 LEU A C 1
ATOM 792 O O . LEU A 1 94 ? 5.673 2.844 -19.443 1.00 93.50 94 LEU A O 1
ATOM 796 N N . ALA A 1 95 ? 6.380 2.945 -17.311 1.00 94.62 95 ALA A N 1
ATOM 797 C CA . ALA A 1 95 ? 5.122 3.357 -16.702 1.00 94.62 95 ALA A CA 1
ATOM 798 C C . ALA A 1 95 ? 4.483 4.551 -17.430 1.00 94.62 95 ALA A C 1
ATOM 800 O O . ALA A 1 95 ? 3.346 4.489 -17.894 1.00 94.62 95 ALA A O 1
ATOM 801 N N . LYS A 1 96 ? 5.235 5.641 -17.616 1.00 94.00 96 LYS A N 1
ATOM 802 C CA . LYS A 1 96 ? 4.732 6.842 -18.304 1.00 94.00 96 LYS A CA 1
ATOM 803 C C . LYS A 1 96 ? 4.347 6.589 -19.760 1.00 94.00 96 LYS A C 1
ATOM 805 O O . LYS A 1 96 ? 3.397 7.214 -20.226 1.00 94.00 96 LYS A O 1
ATOM 810 N N . THR A 1 97 ? 5.038 5.684 -20.453 1.00 89.88 97 THR A N 1
ATOM 811 C CA . THR A 1 97 ? 4.675 5.278 -21.819 1.00 89.88 97 THR A CA 1
ATOM 812 C C . THR A 1 97 ? 3.321 4.567 -21.852 1.00 89.88 97 THR A C 1
ATOM 814 O O . THR A 1 97 ? 2.499 4.859 -22.717 1.00 89.88 97 THR A O 1
ATOM 817 N N . ILE A 1 98 ? 3.044 3.675 -20.899 1.00 83.88 98 ILE A N 1
ATOM 818 C CA . ILE A 1 98 ? 1.765 2.941 -20.834 1.00 83.88 98 ILE A CA 1
ATOM 819 C C . ILE A 1 98 ? 0.613 3.886 -20.460 1.00 83.88 98 ILE A C 1
ATOM 821 O O . ILE A 1 98 ? -0.518 3.741 -20.922 1.00 83.88 98 ILE A O 1
ATOM 825 N N . PHE A 1 99 ? 0.897 4.875 -19.611 1.00 85.81 99 PHE A N 1
ATOM 826 C CA . PHE A 1 99 ? -0.111 5.706 -18.950 1.00 85.81 99 PHE A CA 1
ATOM 827 C C . PHE A 1 99 ? -0.363 7.047 -19.632 1.00 85.81 99 PHE A C 1
ATOM 829 O O . PHE A 1 99 ? -1.041 7.879 -19.028 1.00 85.81 99 PHE A O 1
ATOM 836 N N . GLU A 1 100 ? 0.145 7.272 -20.851 1.00 82.44 100 GLU A N 1
ATOM 837 C CA . GLU A 1 100 ? 0.206 8.590 -21.512 1.00 82.44 100 GLU A CA 1
ATOM 838 C C . GLU A 1 100 ? -1.130 9.365 -21.483 1.00 82.44 100 GLU A C 1
ATOM 840 O O . GLU A 1 100 ? -1.141 10.589 -21.370 1.00 82.44 100 GLU A O 1
ATOM 845 N N . ASN A 1 101 ? -2.266 8.657 -21.502 1.00 86.12 101 ASN A N 1
ATOM 846 C CA . ASN A 1 101 ? -3.614 9.241 -21.508 1.00 86.12 101 ASN A CA 1
ATOM 847 C C . ASN A 1 101 ? -4.408 9.060 -20.197 1.00 86.12 101 ASN A C 1
ATOM 849 O O . ASN A 1 101 ? -5.626 9.244 -20.183 1.00 86.12 101 ASN A O 1
ATOM 853 N N . SER A 1 102 ? -3.751 8.693 -19.098 1.00 92.06 102 SER A N 1
ATOM 854 C CA . SER A 1 102 ? -4.380 8.449 -17.793 1.00 92.06 102 SER A CA 1
ATOM 855 C C . SER A 1 102 ? -3.941 9.492 -16.745 1.00 92.06 102 SER A C 1
ATOM 857 O O . SER A 1 102 ? -2.892 10.119 -16.894 1.00 92.06 102 SER A O 1
ATOM 859 N N . PRO A 1 103 ? -4.709 9.703 -15.659 1.00 94.69 103 PRO A N 1
ATOM 860 C CA . PRO A 1 103 ? -4.353 10.633 -14.584 1.00 94.69 103 PRO A CA 1
ATOM 861 C C . PRO A 1 103 ? -3.334 10.056 -13.577 1.00 94.69 103 PRO A C 1
ATOM 863 O O . PRO A 1 103 ? -3.157 10.631 -12.502 1.00 94.69 103 PRO A O 1
ATOM 866 N N . ILE A 1 104 ? -2.693 8.923 -13.886 1.00 97.56 104 ILE A N 1
ATOM 867 C CA . ILE A 1 104 ? -1.742 8.244 -12.997 1.00 97.56 104 ILE A CA 1
ATOM 868 C C . ILE A 1 104 ? -0.468 9.086 -12.852 1.00 97.56 104 ILE A C 1
ATOM 870 O O . ILE A 1 104 ? 0.114 9.540 -13.838 1.00 97.56 104 ILE A O 1
ATOM 874 N N . TYR A 1 105 ? -0.007 9.275 -11.615 1.00 97.56 105 TYR A N 1
ATOM 875 C CA . TYR A 1 105 ? 1.257 9.945 -11.325 1.00 97.56 105 TYR A CA 1
ATOM 876 C C . TYR A 1 105 ? 2.303 8.964 -10.803 1.00 97.56 105 TYR A C 1
ATOM 878 O O . TYR A 1 105 ? 2.130 8.373 -9.742 1.00 97.56 105 TYR A O 1
ATOM 886 N N . VAL A 1 106 ? 3.431 8.867 -11.504 1.00 97.75 106 VAL A N 1
ATOM 887 C CA . VAL A 1 106 ? 4.587 8.080 -11.065 1.00 97.75 106 VAL A CA 1
ATOM 888 C C . VAL A 1 106 ? 5.872 8.903 -11.100 1.00 97.75 106 VAL A C 1
ATOM 890 O O . VAL A 1 106 ? 6.084 9.729 -12.000 1.00 97.75 106 VAL A O 1
ATOM 893 N N . GLU A 1 107 ? 6.750 8.673 -10.129 1.00 97.31 107 GLU A N 1
ATOM 894 C CA . GLU A 1 107 ? 8.069 9.304 -10.065 1.00 97.31 107 GLU A CA 1
ATOM 895 C C . GLU A 1 107 ? 9.155 8.359 -9.554 1.00 97.31 107 GLU A C 1
ATOM 897 O O . GLU A 1 107 ? 8.880 7.363 -8.892 1.00 97.31 107 GLU A O 1
ATOM 902 N N . VAL A 1 108 ? 10.402 8.697 -9.881 1.00 97.88 108 VAL A N 1
ATOM 903 C CA . VAL A 1 108 ? 11.566 7.981 -9.362 1.00 97.88 108 VAL A CA 1
ATOM 904 C C . VAL A 1 108 ? 11.801 8.432 -7.926 1.00 97.88 108 VAL A C 1
ATOM 906 O O . VAL A 1 108 ? 11.985 9.627 -7.697 1.00 97.88 108 VAL A O 1
ATOM 909 N N . MET A 1 109 ? 11.801 7.493 -6.983 1.00 97.38 109 MET A N 1
ATOM 910 C CA . MET A 1 109 ? 12.091 7.750 -5.571 1.00 97.38 109 MET A CA 1
ATOM 911 C C . MET A 1 109 ? 12.686 6.501 -4.930 1.00 97.38 109 MET A C 1
ATOM 913 O O . MET A 1 109 ? 12.163 5.398 -5.090 1.00 97.38 109 MET A O 1
ATOM 917 N N . ASP A 1 110 ? 13.761 6.673 -4.165 1.00 95.88 110 ASP A N 1
ATOM 918 C CA . ASP A 1 110 ? 14.293 5.598 -3.332 1.00 95.88 110 ASP A CA 1
ATOM 919 C C . ASP A 1 110 ? 13.535 5.581 -2.001 1.00 95.88 110 ASP A C 1
ATOM 921 O O . ASP A 1 110 ? 13.563 6.550 -1.238 1.00 95.88 110 ASP A O 1
ATOM 925 N N . ILE A 1 111 ? 12.885 4.457 -1.690 1.00 96.25 111 ILE A N 1
ATOM 926 C CA . ILE A 1 111 ? 12.198 4.251 -0.409 1.00 96.25 111 ILE A CA 1
ATOM 927 C C . ILE A 1 111 ? 13.127 4.537 0.789 1.00 96.25 111 ILE A C 1
ATOM 929 O O . ILE A 1 111 ? 12.675 5.023 1.822 1.00 96.25 111 ILE A O 1
ATOM 933 N N . CYS A 1 112 ? 14.441 4.319 0.659 1.00 95.44 112 CYS A N 1
ATOM 934 C CA . CYS A 1 112 ? 15.424 4.608 1.704 1.00 95.44 112 CYS A CA 1
ATOM 935 C C . CYS A 1 112 ? 15.632 6.111 1.963 1.00 95.44 112 CYS A C 1
ATOM 937 O O . CYS A 1 112 ? 16.277 6.458 2.957 1.00 95.44 112 CYS A O 1
ATOM 939 N N . LEU A 1 113 ? 15.123 6.986 1.090 1.00 95.94 113 LEU A N 1
ATOM 940 C CA . LEU A 1 113 ? 15.328 8.437 1.098 1.00 95.94 113 LEU A CA 1
ATOM 941 C C . LEU A 1 113 ? 14.021 9.246 1.191 1.00 95.94 113 LEU A C 1
ATOM 943 O O . LEU A 1 113 ? 14.070 10.475 1.085 1.00 95.94 113 LEU A O 1
ATOM 947 N N . ILE A 1 114 ? 12.873 8.598 1.445 1.00 96.38 114 ILE A N 1
ATOM 948 C CA . ILE A 1 114 ? 11.560 9.266 1.552 1.00 96.38 114 ILE A CA 1
ATOM 949 C C . ILE A 1 114 ? 11.614 10.454 2.520 1.00 96.38 114 ILE A C 1
ATOM 951 O O . ILE A 1 114 ? 11.164 11.542 2.171 1.00 96.38 114 ILE A O 1
ATOM 955 N N . ASP A 1 115 ? 12.230 10.299 3.695 1.00 94.75 115 ASP A N 1
ATOM 956 C CA . ASP A 1 115 ? 12.374 11.364 4.697 1.00 94.75 115 ASP A CA 1
ATOM 957 C C . ASP A 1 115 ? 12.998 12.668 4.165 1.00 94.75 115 ASP A C 1
ATOM 959 O O . ASP A 1 115 ? 12.716 13.750 4.690 1.00 94.75 115 ASP A O 1
ATOM 963 N N . LYS A 1 116 ? 13.829 12.579 3.122 1.00 94.12 116 LYS A N 1
ATOM 964 C CA . LYS A 1 116 ? 14.531 13.715 2.506 1.00 94.12 116 LYS A CA 1
ATOM 965 C C . LYS A 1 116 ? 13.831 14.233 1.256 1.00 94.12 116 LYS A C 1
ATOM 967 O O . LYS A 1 116 ? 13.873 15.434 0.990 1.00 94.12 116 LYS A O 1
ATOM 972 N N . GLU A 1 117 ? 13.225 13.341 0.485 1.00 94.00 117 GLU A N 1
ATOM 973 C CA . GLU A 1 117 ? 12.701 13.647 -0.847 1.00 94.00 117 GLU A CA 1
ATOM 974 C C . GLU A 1 117 ? 11.226 14.053 -0.810 1.00 94.00 117 GLU A C 1
ATOM 976 O O . GLU A 1 117 ? 10.798 14.905 -1.595 1.00 94.00 117 GLU A O 1
ATOM 981 N N . ILE A 1 118 ? 10.462 13.533 0.159 1.00 94.81 118 ILE A N 1
ATOM 982 C CA . ILE A 1 118 ? 9.004 13.651 0.156 1.00 94.81 118 ILE A CA 1
ATOM 983 C C . ILE A 1 118 ? 8.521 15.101 0.171 1.00 94.81 118 ILE A C 1
ATOM 985 O O . ILE A 1 118 ? 7.584 15.438 -0.537 1.00 94.81 118 ILE A O 1
ATOM 989 N N . GLN A 1 119 ? 9.181 16.005 0.899 1.00 92.81 119 GLN A N 1
ATOM 990 C CA . GLN A 1 119 ? 8.710 17.390 1.050 1.00 92.81 119 GLN A CA 1
ATOM 991 C C . GLN A 1 119 ? 8.589 18.154 -0.277 1.00 92.81 119 GLN A C 1
ATOM 993 O O . GLN A 1 119 ? 7.745 19.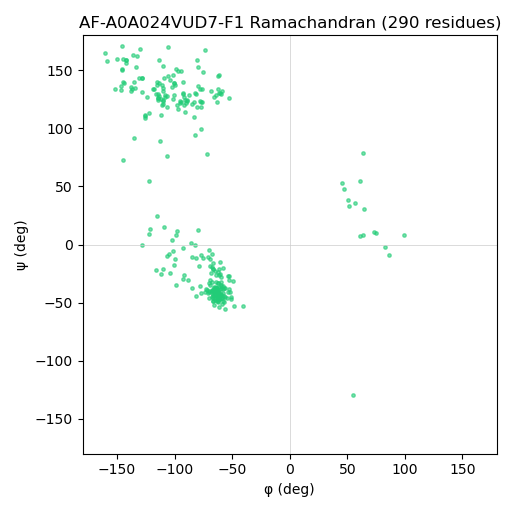040 -0.390 1.00 92.81 119 GLN A O 1
ATOM 998 N N . ASN A 1 120 ? 9.398 17.797 -1.277 1.00 91.69 120 ASN A N 1
ATOM 999 C CA . ASN A 1 120 ? 9.395 18.432 -2.597 1.00 91.69 120 ASN A CA 1
ATOM 1000 C C . ASN A 1 120 ? 8.672 17.594 -3.663 1.00 91.69 120 ASN A C 1
ATOM 1002 O O . ASN A 1 120 ? 8.667 17.960 -4.839 1.00 91.69 120 ASN A O 1
ATOM 1006 N N . SER A 1 121 ? 8.077 16.474 -3.263 1.00 95.56 121 SER A N 1
ATOM 1007 C CA . SER A 1 121 ? 7.431 15.515 -4.146 1.00 95.56 121 SER A CA 1
ATOM 1008 C C . SER A 1 121 ? 5.918 15.742 -4.213 1.00 95.56 121 SER A C 1
ATOM 1010 O O . SER A 1 121 ? 5.271 16.147 -3.242 1.00 95.56 121 SER A O 1
ATOM 1012 N N . LYS A 1 122 ? 5.314 15.419 -5.365 1.00 95.38 122 LYS A N 1
ATOM 1013 C CA . LYS A 1 122 ? 3.848 15.362 -5.493 1.00 95.38 122 LYS A CA 1
ATOM 1014 C C . LYS A 1 122 ? 3.241 14.175 -4.744 1.00 95.38 122 LYS A C 1
ATOM 1016 O O . LYS A 1 122 ? 2.026 14.147 -4.591 1.00 95.38 122 LYS A O 1
ATOM 1021 N N . LEU A 1 123 ? 4.048 13.233 -4.268 1.00 97.06 123 LEU A N 1
ATOM 1022 C CA . LEU A 1 123 ? 3.616 12.130 -3.419 1.00 97.06 123 LEU A CA 1
ATOM 1023 C C . LEU A 1 123 ? 3.375 12.557 -1.966 1.00 97.06 123 LEU A C 1
ATOM 1025 O O . LEU A 1 123 ? 2.831 11.763 -1.202 1.00 97.06 123 LEU A O 1
ATOM 1029 N N . ASN A 1 124 ? 3.739 13.786 -1.571 1.00 96.31 124 ASN A N 1
ATOM 1030 C CA . ASN A 1 124 ? 3.448 14.334 -0.242 1.00 96.31 124 ASN A CA 1
ATOM 1031 C C . ASN A 1 124 ? 1.959 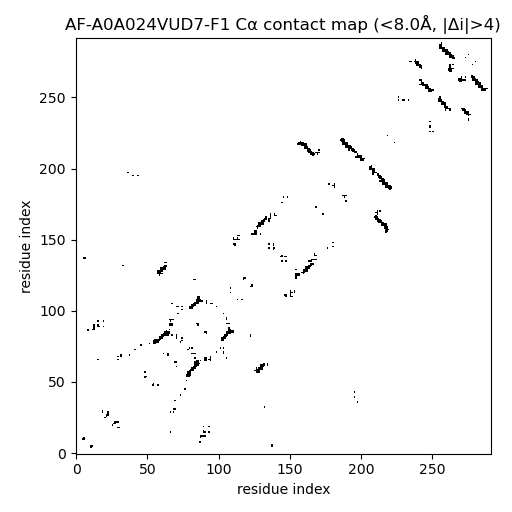14.658 -0.096 1.00 96.31 124 ASN A C 1
ATOM 1033 O O . ASN A 1 124 ? 1.510 15.796 -0.267 1.00 96.31 124 ASN A O 1
ATOM 1037 N N . LYS A 1 125 ? 1.178 13.608 0.126 1.00 94.50 125 LYS A N 1
ATOM 1038 C CA . LYS A 1 125 ? -0.279 13.610 0.135 1.00 94.50 125 LYS A CA 1
ATOM 1039 C C . LYS A 1 125 ? -0.789 12.623 1.174 1.00 94.50 125 LYS A C 1
ATOM 1041 O O . LYS A 1 125 ? -0.049 11.818 1.733 1.00 94.50 125 LYS A O 1
ATOM 1046 N N . ASN A 1 126 ? -2.091 12.698 1.393 1.00 94.69 126 ASN A N 1
ATOM 1047 C CA . ASN A 1 126 ? -2.821 11.783 2.247 1.00 94.69 126 ASN A CA 1
ATOM 1048 C C . ASN A 1 126 ? -3.349 10.647 1.374 1.00 94.69 126 ASN A C 1
ATOM 1050 O O . ASN A 1 126 ? -3.979 10.917 0.350 1.00 94.69 126 ASN A O 1
ATOM 1054 N N . TYR A 1 127 ? -3.130 9.403 1.787 1.00 97.56 127 TYR A N 1
ATOM 1055 C CA . TYR A 1 127 ? -3.579 8.229 1.046 1.00 97.56 127 TYR A CA 1
ATOM 1056 C C . TYR A 1 127 ? -4.692 7.511 1.797 1.00 97.56 127 TYR A C 1
ATOM 1058 O O . TYR A 1 127 ? -4.636 7.337 3.012 1.00 97.56 127 TYR A O 1
ATOM 1066 N N . ASN A 1 128 ? -5.719 7.087 1.068 1.00 97.06 128 ASN A N 1
ATOM 1067 C CA . ASN A 1 128 ? -6.746 6.204 1.607 1.00 97.06 128 ASN A CA 1
ATOM 1068 C C . ASN A 1 128 ? -6.235 4.763 1.658 1.00 97.06 128 ASN A C 1
ATOM 1070 O O . ASN A 1 128 ? -6.562 4.035 2.593 1.00 97.06 128 ASN A O 1
ATOM 1074 N N . LEU A 1 129 ? -5.433 4.370 0.667 1.00 98.38 129 LEU A N 1
ATOM 1075 C CA . LEU A 1 129 ? -4.824 3.053 0.559 1.00 98.38 129 LEU A CA 1
ATOM 1076 C C . LEU A 1 129 ? -3.363 3.186 0.129 1.00 98.38 129 LEU A C 1
ATOM 1078 O O . LEU A 1 129 ? -3.049 3.895 -0.823 1.00 98.38 129 LEU A O 1
ATOM 1082 N N . ILE A 1 130 ? -2.494 2.455 0.811 1.00 98.69 130 ILE A N 1
ATOM 1083 C CA . ILE A 1 130 ? -1.120 2.196 0.403 1.00 98.69 130 ILE A CA 1
ATOM 1084 C C . ILE A 1 130 ? -1.023 0.703 0.098 1.00 98.69 130 ILE A C 1
ATOM 1086 O O . ILE A 1 130 ? -1.415 -0.121 0.926 1.00 98.69 130 ILE A O 1
ATOM 1090 N N . ASN A 1 131 ? -0.519 0.364 -1.080 1.00 98.31 131 ASN A N 1
ATOM 1091 C CA . ASN A 1 131 ? -0.237 -0.997 -1.500 1.00 98.31 131 ASN A CA 1
ATOM 1092 C C . ASN A 1 131 ? 1.280 -1.206 -1.568 1.00 98.31 131 ASN A C 1
ATOM 1094 O O . ASN A 1 131 ? 2.003 -0.360 -2.086 1.00 98.31 131 ASN A O 1
ATOM 1098 N N . ASP A 1 132 ? 1.751 -2.326 -1.034 1.00 97.56 132 ASP A N 1
ATOM 1099 C CA . ASP A 1 132 ? 3.096 -2.851 -1.249 1.00 97.56 132 ASP A CA 1
ATOM 1100 C C . ASP A 1 132 ? 2.984 -4.304 -1.692 1.00 97.56 132 ASP A C 1
ATOM 1102 O O . ASP A 1 132 ? 2.276 -5.113 -1.078 1.00 97.56 132 ASP A O 1
ATOM 1106 N N . LYS A 1 133 ? 3.704 -4.630 -2.761 1.00 93.88 133 LYS A N 1
ATOM 1107 C CA . LYS A 1 133 ? 3.750 -5.973 -3.314 1.00 93.88 133 LYS A CA 1
ATOM 1108 C C . LYS A 1 133 ? 5.187 -6.357 -3.651 1.00 93.88 133 LYS A C 1
ATOM 1110 O O . LYS A 1 133 ? 5.661 -6.118 -4.756 1.00 93.88 133 LYS A O 1
ATOM 1115 N N . GLY A 1 134 ? 5.862 -6.979 -2.688 1.00 91.56 134 GLY A N 1
ATOM 1116 C CA . GLY A 1 134 ? 7.231 -7.480 -2.835 1.00 91.56 134 GLY A CA 1
ATOM 1117 C C . GLY A 1 134 ? 8.341 -6.460 -2.556 1.00 91.56 134 GLY A C 1
ATOM 1118 O O . GLY A 1 134 ? 9.495 -6.862 -2.406 1.00 91.56 134 GLY A O 1
ATOM 1119 N N . THR A 1 135 ? 8.037 -5.169 -2.386 1.00 95.69 135 THR A N 1
ATOM 1120 C CA . THR A 1 135 ? 9.063 -4.193 -1.976 1.00 95.69 135 THR A CA 1
ATOM 1121 C C . THR A 1 135 ? 9.457 -4.429 -0.521 1.00 95.69 135 THR A C 1
ATOM 1123 O O . THR A 1 135 ? 10.647 -4.463 -0.196 1.00 95.69 135 THR A O 1
ATOM 1126 N N . PHE A 1 136 ? 8.482 -4.707 0.348 1.00 97.00 136 PHE A N 1
ATOM 1127 C CA . PHE A 1 136 ? 8.731 -5.145 1.721 1.00 97.00 136 PHE A CA 1
ATOM 1128 C C . PHE A 1 136 ? 9.675 -6.359 1.800 1.00 97.00 136 PHE A C 1
ATOM 1130 O O . PHE A 1 136 ? 10.548 -6.396 2.673 1.00 97.00 136 PHE A O 1
ATOM 1137 N N . ASP A 1 137 ? 9.559 -7.323 0.877 1.00 94.88 137 ASP A N 1
ATOM 1138 C CA . ASP A 1 137 ? 10.367 -8.551 0.882 1.00 94.88 137 ASP A CA 1
ATOM 1139 C C . ASP A 1 137 ? 11.868 -8.255 0.785 1.00 94.88 137 ASP A C 1
ATOM 1141 O O . ASP A 1 137 ? 12.678 -8.896 1.463 1.00 94.88 137 ASP A O 1
ATOM 1145 N N . VAL A 1 138 ? 12.253 -7.225 0.023 1.00 94.12 138 VAL A N 1
ATOM 1146 C CA . VAL A 1 138 ? 13.648 -6.772 -0.074 1.00 94.12 138 VAL A CA 1
ATOM 1147 C C . VAL A 1 138 ? 14.180 -6.356 1.299 1.00 94.12 138 VAL A C 1
ATOM 1149 O O . VAL A 1 138 ? 15.293 -6.731 1.675 1.00 94.12 138 VAL A O 1
ATOM 1152 N N . PHE A 1 139 ? 13.390 -5.631 2.090 1.00 96.19 139 PHE A N 1
ATOM 1153 C CA . PHE A 1 139 ? 13.780 -5.211 3.438 1.00 96.19 139 PHE A CA 1
ATOM 1154 C C . PHE A 1 139 ? 13.756 -6.370 4.425 1.00 96.19 139 PHE A C 1
ATOM 1156 O O . PHE A 1 139 ? 14.675 -6.495 5.237 1.00 96.19 139 PHE A O 1
ATOM 1163 N N . PHE A 1 140 ? 12.742 -7.230 4.339 1.00 95.75 140 PHE A N 1
ATOM 1164 C CA . PHE A 1 140 ? 12.608 -8.410 5.183 1.00 95.75 140 PHE A CA 1
ATOM 1165 C C . PHE A 1 140 ? 13.810 -9.349 5.034 1.00 95.75 140 PHE A C 1
ATOM 1167 O O . PHE A 1 140 ? 14.485 -9.642 6.021 1.00 95.75 140 PHE A O 1
ATOM 1174 N N . MET A 1 141 ? 14.178 -9.709 3.801 1.00 93.25 141 MET A N 1
ATOM 1175 C CA . MET A 1 141 ? 15.329 -10.578 3.520 1.00 93.25 141 MET A CA 1
ATOM 1176 C C . MET A 1 141 ? 16.673 -9.992 3.974 1.00 93.25 141 MET A C 1
ATOM 1178 O O . MET A 1 141 ? 17.625 -10.734 4.212 1.00 93.25 141 MET A O 1
ATOM 1182 N N . ASN A 1 142 ? 16.763 -8.667 4.107 1.00 93.06 142 ASN A N 1
ATOM 1183 C CA . ASN A 1 142 ? 17.968 -7.972 4.552 1.00 93.06 142 ASN A CA 1
ATOM 1184 C C . ASN A 1 142 ? 17.939 -7.587 6.043 1.00 93.06 142 ASN A C 1
ATOM 1186 O O . ASN A 1 142 ? 18.846 -6.892 6.498 1.00 93.06 142 ASN A O 1
ATOM 1190 N N . ASN A 1 143 ? 16.945 -8.043 6.818 1.00 94.44 143 ASN A N 1
ATOM 1191 C CA . ASN A 1 143 ? 16.740 -7.682 8.231 1.00 94.44 143 ASN A CA 1
ATOM 1192 C C . ASN A 1 143 ? 16.599 -6.163 8.465 1.00 94.44 143 ASN A C 1
ATOM 1194 O O . ASN A 1 143 ? 17.051 -5.627 9.477 1.00 94.44 143 ASN A O 1
ATOM 1198 N N . LYS A 1 144 ? 15.971 -5.459 7.518 1.00 96.00 144 LYS A N 1
ATOM 1199 C CA . LYS A 1 144 ? 15.800 -3.997 7.503 1.00 96.00 144 LYS A CA 1
ATOM 1200 C C . LYS A 1 144 ? 14.341 -3.554 7.620 1.00 96.00 144 LYS A C 1
ATOM 1202 O O . LYS A 1 144 ? 13.985 -2.449 7.220 1.00 96.00 144 LYS A O 1
ATOM 1207 N N . THR A 1 145 ? 13.479 -4.384 8.196 1.00 96.25 145 THR A N 1
ATOM 1208 C CA . THR A 1 145 ? 12.043 -4.088 8.346 1.00 96.25 145 THR A CA 1
ATOM 1209 C C . THR A 1 145 ? 11.789 -2.796 9.129 1.00 96.25 145 THR A C 1
ATOM 1211 O O . THR A 1 145 ? 10.909 -2.023 8.768 1.00 96.25 145 THR A O 1
ATOM 1214 N N . ASN A 1 146 ? 12.610 -2.481 10.135 1.00 95.06 146 ASN A N 1
ATOM 1215 C CA . ASN A 1 146 ? 12.530 -1.204 10.853 1.00 95.06 146 ASN A CA 1
ATOM 1216 C C . ASN A 1 146 ? 12.824 0.012 9.955 1.00 95.06 146 ASN A C 1
ATOM 1218 O O . ASN A 1 146 ? 12.193 1.054 10.121 1.00 95.06 146 ASN A O 1
ATOM 1222 N N . GLU A 1 147 ? 13.768 -0.104 9.013 1.00 95.94 147 GLU A N 1
ATOM 1223 C CA . GLU A 1 147 ? 14.068 0.962 8.044 1.00 95.94 147 GLU A CA 1
ATOM 1224 C C . GLU A 1 147 ? 12.881 1.162 7.095 1.00 95.94 147 GLU A C 1
ATOM 1226 O O . GLU A 1 147 ? 12.446 2.295 6.899 1.00 95.94 147 GLU A O 1
ATOM 1231 N N . TYR A 1 148 ? 12.303 0.065 6.598 1.00 97.75 148 TYR A N 1
ATOM 1232 C CA . TYR A 1 148 ? 11.091 0.083 5.779 1.00 97.75 148 TYR A CA 1
ATOM 1233 C C . TYR A 1 148 ? 9.933 0.791 6.492 1.00 97.75 148 TYR A C 1
ATOM 1235 O O . TYR A 1 148 ? 9.407 1.789 5.999 1.00 97.75 148 TYR A O 1
ATOM 1243 N N . PHE A 1 149 ? 9.586 0.337 7.702 1.00 96.38 149 PHE A N 1
ATOM 1244 C CA . PHE A 1 149 ? 8.470 0.896 8.463 1.00 96.38 149 PHE A CA 1
ATOM 1245 C C . PHE A 1 149 ? 8.686 2.362 8.858 1.00 96.38 149 PHE A C 1
ATOM 1247 O O . PHE A 1 149 ? 7.733 3.143 8.903 1.00 96.38 149 PHE A O 1
ATOM 1254 N N . LYS A 1 150 ? 9.939 2.767 9.105 1.00 95.50 150 LYS A N 1
ATOM 1255 C CA . LYS A 1 150 ? 10.289 4.175 9.315 1.00 95.50 150 LYS A CA 1
ATOM 1256 C C . LYS A 1 150 ? 9.963 5.013 8.078 1.00 95.50 150 LYS A C 1
ATOM 1258 O O . LYS A 1 150 ? 9.401 6.095 8.229 1.00 95.50 150 LYS A O 1
ATOM 1263 N N . GLN A 1 151 ? 10.288 4.533 6.882 1.00 96.31 151 GLN A N 1
ATOM 1264 C CA . GLN A 1 151 ? 10.108 5.306 5.654 1.00 96.31 151 GLN A CA 1
ATOM 1265 C C . GLN A 1 151 ? 8.646 5.347 5.191 1.00 96.31 151 GLN A C 1
ATOM 1267 O O . GLN A 1 151 ? 8.131 6.424 4.899 1.00 96.31 151 GLN A O 1
ATOM 1272 N N . ILE A 1 152 ? 7.911 4.233 5.248 1.00 95.62 152 ILE A N 1
ATOM 1273 C CA . ILE A 1 152 ? 6.479 4.256 4.898 1.00 95.62 152 ILE A CA 1
ATOM 1274 C C . ILE A 1 152 ? 5.649 5.113 5.866 1.00 95.62 152 ILE A C 1
ATOM 1276 O O . ILE A 1 152 ? 4.570 5.579 5.507 1.00 95.62 152 ILE A O 1
ATOM 1280 N N . SER A 1 153 ? 6.132 5.342 7.098 1.00 94.56 153 SER A N 1
ATOM 1281 C CA . SER A 1 153 ? 5.398 6.125 8.100 1.00 94.56 153 SER A CA 1
ATOM 1282 C C . SER A 1 153 ? 5.136 7.570 7.672 1.00 94.56 153 SER A C 1
ATOM 1284 O O . SER A 1 153 ? 4.183 8.174 8.157 1.00 94.56 153 SER A O 1
ATOM 1286 N N . TYR A 1 154 ? 5.909 8.098 6.716 1.00 95.50 154 TYR A N 1
ATOM 1287 C CA . TYR A 1 154 ? 5.671 9.411 6.112 1.00 95.50 154 TYR A CA 1
ATOM 1288 C C . TYR A 1 154 ? 4.386 9.469 5.276 1.00 95.50 154 TYR A C 1
ATOM 1290 O O . TYR A 1 154 ? 3.847 10.554 5.068 1.00 95.50 154 TYR A O 1
ATOM 1298 N N . PHE A 1 155 ? 3.876 8.319 4.833 1.00 96.44 155 PHE A N 1
ATOM 1299 C CA . PHE A 1 155 ? 2.630 8.205 4.077 1.00 96.44 155 PHE A CA 1
ATOM 1300 C C . PHE A 1 155 ? 1.441 7.759 4.939 1.00 96.44 155 PHE A C 1
ATOM 1302 O O . PHE A 1 155 ? 0.291 7.927 4.535 1.00 96.44 155 PHE A O 1
ATOM 1309 N N . LEU A 1 156 ? 1.697 7.196 6.126 1.00 94.25 156 LEU A N 1
ATOM 1310 C CA . LEU A 1 156 ? 0.658 6.671 7.008 1.00 94.25 156 LEU A CA 1
ATOM 1311 C C . LEU A 1 156 ? -0.059 7.790 7.763 1.00 94.25 156 LEU A C 1
ATOM 1313 O O . LEU A 1 156 ? 0.535 8.553 8.523 1.00 94.25 156 LEU A O 1
ATOM 1317 N N . GLN A 1 157 ? -1.377 7.833 7.602 1.00 90.75 157 GLN A N 1
ATOM 1318 C CA . GLN A 1 157 ? -2.256 8.751 8.317 1.00 90.75 157 GLN A CA 1
ATOM 1319 C C . GLN A 1 157 ? -3.461 8.030 8.897 1.00 90.75 157 GLN A C 1
ATOM 1321 O O . GLN A 1 157 ? -3.801 6.924 8.479 1.00 90.75 157 GLN A O 1
ATOM 1326 N N . THR A 1 158 ? -4.136 8.647 9.865 1.00 87.38 158 THR A N 1
ATOM 1327 C CA . THR A 1 158 ? -5.312 8.052 10.508 1.00 87.38 158 THR A CA 1
ATOM 1328 C C . THR A 1 158 ? -6.348 7.611 9.471 1.00 87.38 158 THR A C 1
ATOM 1330 O O . THR A 1 158 ? -6.807 8.417 8.665 1.00 87.38 158 THR A O 1
ATOM 1333 N N . ASN A 1 159 ? -6.752 6.342 9.549 1.00 86.88 159 ASN A N 1
ATOM 1334 C CA . ASN A 1 159 ? -7.625 5.610 8.624 1.00 86.88 159 ASN A CA 1
ATOM 1335 C C . ASN A 1 159 ? -7.017 5.210 7.272 1.00 86.88 159 ASN A C 1
ATOM 1337 O O . ASN A 1 159 ? -7.758 4.729 6.418 1.00 86.88 159 ASN A O 1
ATOM 1341 N N . THR A 1 160 ? -5.704 5.342 7.080 1.00 95.12 160 THR A N 1
ATOM 1342 C CA . THR A 1 160 ? -5.025 4.772 5.905 1.00 95.12 160 THR A CA 1
ATOM 1343 C C . THR A 1 160 ? -5.108 3.253 5.969 1.00 95.12 160 THR A C 1
ATOM 1345 O O . THR A 1 160 ? -4.732 2.656 6.983 1.00 95.12 160 THR A O 1
ATOM 1348 N N . PHE A 1 161 ? -5.586 2.625 4.898 1.00 97.38 161 PHE A N 1
ATOM 1349 C CA . PHE A 1 161 ? -5.421 1.193 4.699 1.00 97.38 161 PHE A CA 1
ATOM 1350 C C . PHE A 1 161 ? -4.018 0.918 4.172 1.00 97.38 161 PHE A C 1
ATOM 1352 O O . PHE A 1 161 ? -3.538 1.618 3.286 1.00 97.38 161 PHE A O 1
ATOM 1359 N N . PHE A 1 162 ? -3.363 -0.102 4.708 1.00 98.44 162 PHE A N 1
ATOM 1360 C CA . PHE A 1 162 ? -2.050 -0.534 4.264 1.00 98.44 162 PHE A CA 1
ATOM 1361 C C . PHE A 1 162 ? -2.097 -2.020 3.918 1.00 98.44 162 PHE A C 1
ATOM 1363 O O . PHE A 1 162 ? -2.261 -2.861 4.800 1.00 98.44 162 PHE A O 1
ATOM 1370 N N . CYS A 1 163 ? -2.018 -2.320 2.625 1.00 98.25 163 CYS A N 1
ATOM 1371 C CA . CYS A 1 163 ? -2.017 -3.663 2.065 1.00 98.25 163 CYS A CA 1
ATOM 1372 C C . CYS A 1 163 ? -0.569 -4.086 1.807 1.00 98.25 163 CYS A C 1
ATOM 1374 O O . CYS A 1 163 ? 0.111 -3.455 1.002 1.00 98.25 163 CYS A O 1
ATOM 1376 N N . ILE A 1 164 ? -0.104 -5.134 2.489 1.00 97.62 164 ILE A N 1
ATOM 1377 C CA . ILE A 1 164 ? 1.237 -5.701 2.296 1.00 97.62 164 ILE A CA 1
ATOM 1378 C C . ILE A 1 164 ? 1.086 -7.100 1.727 1.00 97.62 164 ILE A C 1
ATOM 1380 O O . ILE A 1 164 ? 0.444 -7.946 2.353 1.00 97.62 164 ILE A O 1
ATOM 1384 N N . THR A 1 165 ? 1.721 -7.347 0.585 1.00 95.81 165 THR A N 1
ATOM 1385 C CA . THR A 1 165 ? 1.832 -8.663 -0.044 1.00 95.81 165 THR A CA 1
ATOM 1386 C C . THR A 1 165 ? 3.284 -9.121 -0.048 1.00 95.81 165 THR A C 1
ATOM 1388 O O . THR A 1 165 ? 4.160 -8.410 -0.536 1.00 95.81 165 THR A O 1
ATOM 1391 N N . SER A 1 166 ? 3.527 -10.312 0.494 1.00 94.12 166 SER A N 1
ATOM 1392 C CA . SER A 1 166 ? 4.863 -10.867 0.711 1.00 94.12 166 SER A CA 1
ATOM 1393 C C . SER A 1 166 ? 4.907 -12.352 0.349 1.00 94.12 166 SER A C 1
ATOM 1395 O O . SER A 1 166 ? 4.015 -13.106 0.743 1.00 94.12 166 SER A O 1
ATOM 1397 N N . CYS A 1 167 ? 5.943 -12.792 -0.369 1.00 90.88 167 CYS A N 1
ATOM 1398 C CA . CYS A 1 167 ? 6.248 -14.223 -0.548 1.00 90.88 167 CYS A CA 1
ATOM 1399 C C . CYS A 1 167 ? 7.381 -14.724 0.352 1.00 90.88 167 CYS A C 1
ATOM 1401 O O . CYS A 1 167 ? 7.661 -15.924 0.373 1.00 90.88 167 CYS A O 1
ATOM 1403 N N . ASN A 1 168 ? 8.033 -13.830 1.100 1.00 91.06 168 ASN A N 1
ATOM 1404 C CA . ASN A 1 168 ? 9.123 -14.196 1.998 1.00 91.06 168 ASN A CA 1
ATOM 1405 C C . ASN A 1 168 ? 8.725 -14.224 3.476 1.00 91.06 168 ASN A C 1
ATOM 1407 O O . ASN A 1 168 ? 9.363 -14.958 4.225 1.00 91.06 168 ASN A O 1
ATOM 1411 N N . ALA A 1 169 ? 7.695 -13.482 3.888 1.00 92.25 169 ALA A N 1
ATOM 1412 C CA . ALA A 1 169 ? 7.191 -13.468 5.256 1.00 92.25 169 ALA A CA 1
ATOM 1413 C C . ALA A 1 169 ? 5.839 -14.183 5.349 1.00 92.25 169 ALA A C 1
ATOM 1415 O O . ALA A 1 169 ? 4.879 -13.879 4.631 1.00 92.25 169 ALA A O 1
ATOM 1416 N N . CYS A 1 170 ? 5.738 -15.127 6.281 1.00 91.62 170 CYS A N 1
ATOM 1417 C CA . CYS A 1 170 ? 4.447 -15.698 6.639 1.00 91.62 170 CYS A CA 1
ATOM 1418 C C . CYS A 1 170 ? 3.618 -14.706 7.474 1.00 91.62 170 CYS A C 1
ATOM 1420 O O . CYS A 1 170 ? 4.127 -13.715 8.008 1.00 91.62 170 CYS A O 1
ATOM 1422 N N . LYS A 1 171 ? 2.324 -15.002 7.639 1.00 92.88 171 LYS A N 1
ATOM 1423 C CA . LYS A 1 171 ? 1.409 -14.194 8.458 1.00 92.88 171 LYS A CA 1
ATOM 1424 C C . LYS A 1 171 ? 1.954 -13.916 9.861 1.00 92.88 171 LYS A C 1
ATOM 1426 O O . LYS A 1 171 ? 1.913 -12.770 10.298 1.00 92.88 171 LYS A O 1
ATOM 1431 N N . ASP A 1 172 ? 2.467 -14.929 10.554 1.00 93.12 172 ASP A N 1
ATOM 1432 C CA . ASP A 1 172 ? 2.937 -14.775 11.936 1.00 93.12 172 ASP A CA 1
ATOM 1433 C C . ASP A 1 172 ? 4.172 -13.867 12.029 1.00 93.12 172 ASP A C 1
ATOM 1435 O O . ASP A 1 172 ? 4.244 -13.018 12.919 1.00 93.12 172 ASP A O 1
ATOM 1439 N N . GLU A 1 173 ? 5.106 -13.977 11.079 1.00 95.56 173 GLU A N 1
ATOM 1440 C CA . GLU A 1 173 ? 6.285 -13.104 10.992 1.00 95.56 173 GLU A CA 1
ATOM 1441 C C . GLU A 1 173 ? 5.883 -11.656 10.707 1.00 95.56 173 GLU A C 1
ATOM 1443 O O . GLU A 1 173 ? 6.335 -10.737 11.393 1.00 95.56 173 GLU A O 1
ATOM 1448 N N . LEU A 1 174 ? 4.983 -11.444 9.741 1.00 96.12 174 LEU A N 1
ATOM 1449 C CA . LEU A 1 174 ? 4.506 -10.107 9.399 1.00 96.12 174 LEU A CA 1
ATOM 1450 C C . LEU A 1 174 ? 3.763 -9.463 10.579 1.00 96.12 174 LEU A C 1
ATOM 1452 O O . LEU A 1 174 ? 4.002 -8.299 10.903 1.00 96.12 174 LEU A O 1
ATOM 1456 N N . LEU A 1 175 ? 2.925 -10.227 11.287 1.00 95.56 175 LEU A N 1
ATOM 1457 C CA . LEU A 1 175 ? 2.255 -9.760 12.502 1.00 95.56 175 LEU A CA 1
ATOM 1458 C C . LEU A 1 175 ? 3.240 -9.469 13.635 1.00 95.56 175 LEU A C 1
ATOM 1460 O O . LEU A 1 175 ? 3.047 -8.495 14.363 1.00 95.56 175 LEU A O 1
ATOM 1464 N N . GLN A 1 176 ? 4.300 -10.263 13.801 1.00 96.31 176 GLN A N 1
ATOM 1465 C CA . GLN A 1 176 ? 5.340 -9.970 14.785 1.00 96.31 176 GLN A CA 1
ATOM 1466 C C . GLN A 1 176 ? 6.027 -8.632 14.481 1.00 96.31 176 GLN A C 1
ATOM 1468 O O . GLN A 1 176 ? 6.156 -7.801 15.381 1.00 96.31 176 GLN A O 1
ATOM 1473 N N . ILE A 1 177 ? 6.403 -8.396 13.225 1.00 96.94 177 ILE A N 1
ATOM 1474 C CA . ILE A 1 177 ? 7.054 -7.153 12.793 1.00 96.94 177 ILE A CA 1
ATOM 1475 C C . ILE A 1 177 ? 6.130 -5.949 13.010 1.00 96.94 177 ILE A C 1
ATOM 1477 O O . ILE A 1 177 ? 6.553 -4.934 13.562 1.00 96.94 177 ILE A O 1
ATOM 1481 N N . ILE A 1 178 ? 4.850 -6.072 12.651 1.00 95.25 178 ILE A N 1
ATOM 1482 C CA . ILE A 1 178 ? 3.845 -5.027 12.893 1.00 95.25 178 ILE A CA 1
ATOM 1483 C C . ILE A 1 178 ? 3.665 -4.773 14.393 1.00 95.25 178 ILE A C 1
ATOM 1485 O O . ILE A 1 178 ? 3.579 -3.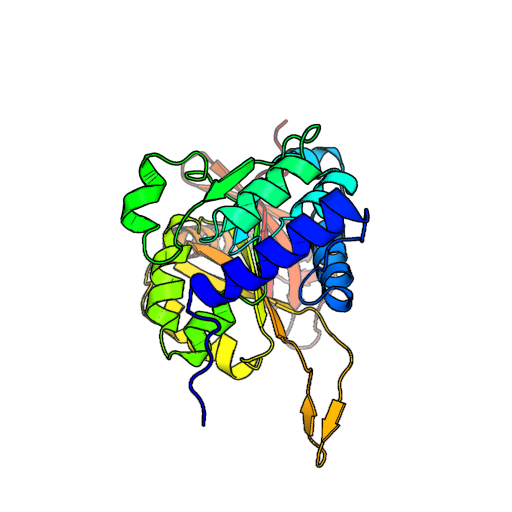624 14.821 1.00 95.25 178 ILE A O 1
ATOM 1489 N N . ASN A 1 179 ? 3.662 -5.817 15.222 1.00 92.44 179 ASN A N 1
ATOM 1490 C CA . ASN A 1 179 ? 3.578 -5.665 16.673 1.00 92.44 179 ASN A CA 1
ATOM 1491 C C . ASN A 1 179 ? 4.801 -4.939 17.250 1.00 92.44 179 ASN A C 1
ATOM 1493 O O . ASN A 1 179 ? 4.662 -4.150 18.185 1.00 92.44 179 ASN A O 1
ATOM 1497 N N . GLU A 1 180 ? 5.997 -5.191 16.721 1.00 93.81 180 GLU A N 1
ATOM 1498 C CA . GLU A 1 180 ? 7.211 -4.458 17.090 1.00 93.81 180 GLU A CA 1
ATOM 1499 C C . GLU A 1 180 ? 7.135 -2.990 16.649 1.00 93.81 180 GLU A C 1
ATOM 1501 O O . GLU A 1 180 ? 7.411 -2.096 17.453 1.00 93.81 180 GLU A O 1
ATOM 1506 N N . PHE A 1 181 ? 6.665 -2.726 15.427 1.00 93.38 181 PHE A N 1
ATOM 1507 C CA . PHE A 1 181 ? 6.375 -1.374 14.951 1.00 93.38 181 PHE A CA 1
ATOM 1508 C C . PHE A 1 181 ? 5.373 -0.652 15.866 1.00 93.38 181 PHE A C 1
ATOM 1510 O O . PHE A 1 181 ? 5.653 0.456 16.322 1.00 93.38 181 PHE A O 1
ATOM 1517 N N . ASN A 1 182 ? 4.248 -1.280 16.212 1.00 91.31 182 ASN A N 1
ATOM 1518 C CA . ASN A 1 182 ? 3.218 -0.698 17.077 1.00 91.31 182 ASN A CA 1
ATOM 1519 C C . ASN A 1 182 ? 3.751 -0.409 18.490 1.00 91.31 182 ASN A C 1
ATOM 1521 O O . ASN A 1 182 ? 3.498 0.659 19.040 1.00 91.31 182 ASN A O 1
ATOM 1525 N N . LYS A 1 183 ? 4.557 -1.308 19.076 1.00 88.50 183 LYS A N 1
ATOM 1526 C CA . LYS A 1 183 ? 5.189 -1.079 20.394 1.00 88.50 183 LYS A CA 1
ATOM 1527 C C . LYS A 1 183 ? 6.091 0.156 20.408 1.00 88.50 183 LYS A C 1
ATOM 1529 O O . LYS A 1 183 ? 6.158 0.847 21.424 1.00 88.50 183 LYS A O 1
ATOM 1534 N N . ASN A 1 184 ? 6.762 0.435 19.293 1.00 87.56 184 ASN A N 1
ATOM 1535 C CA . ASN A 1 184 ? 7.635 1.597 19.144 1.00 87.56 184 ASN A CA 1
ATOM 1536 C C . ASN A 1 184 ? 6.864 2.892 18.810 1.00 87.56 184 ASN A C 1
ATOM 1538 O O . ASN A 1 184 ? 7.430 3.980 18.921 1.00 87.56 184 ASN A O 1
ATOM 1542 N N . ASN A 1 185 ? 5.573 2.802 18.467 1.00 84.06 185 ASN A N 1
ATOM 1543 C CA . ASN A 1 185 ? 4.712 3.932 18.119 1.00 84.06 185 ASN A CA 1
ATOM 1544 C C . ASN A 1 185 ? 3.607 4.142 19.166 1.00 84.06 185 ASN A C 1
ATOM 1546 O O . ASN A 1 185 ? 2.489 3.662 19.058 1.00 84.06 185 ASN A O 1
ATOM 1550 N N . LEU A 1 186 ? 3.883 4.943 20.198 1.00 76.75 186 LEU A N 1
ATOM 1551 C CA . LEU A 1 186 ? 2.942 5.139 21.318 1.00 76.75 186 LEU A CA 1
ATOM 1552 C C . LEU A 1 186 ? 1.632 5.866 20.958 1.00 76.75 186 LEU A C 1
ATOM 1554 O O . LEU A 1 186 ? 0.699 5.889 21.764 1.00 76.75 186 LEU A O 1
ATOM 1558 N N . LYS A 1 187 ? 1.581 6.530 19.801 1.00 78.94 187 LYS A N 1
ATOM 1559 C CA . LYS A 1 187 ? 0.458 7.384 19.387 1.00 78.94 187 LYS A CA 1
ATOM 1560 C C . LYS A 1 187 ? -0.397 6.762 18.295 1.00 78.94 187 LYS A C 1
ATOM 1562 O O . LYS A 1 187 ? -1.458 7.301 18.006 1.00 78.94 187 LYS A O 1
ATOM 1567 N N . SER A 1 188 ? 0.037 5.660 17.704 1.00 85.56 188 SER A N 1
ATOM 1568 C CA . SER A 1 188 ? -0.639 5.066 16.566 1.00 85.56 188 SER A CA 1
ATOM 1569 C C . SER A 1 188 ? -0.286 3.601 16.404 1.00 85.56 188 SER A C 1
ATOM 1571 O O . SER A 1 188 ? 0.746 3.141 16.881 1.00 85.56 188 SER A O 1
ATOM 1573 N N . GLU A 1 189 ? -1.151 2.865 15.726 1.00 91.44 189 GLU A N 1
ATOM 1574 C CA . GLU A 1 189 ? -0.943 1.449 15.463 1.00 91.44 189 GLU A CA 1
ATOM 1575 C C . GLU A 1 189 ? -1.497 1.051 14.099 1.00 91.44 189 GLU A C 1
ATOM 1577 O O . GLU A 1 189 ? -2.459 1.634 13.600 1.00 91.44 189 GLU A O 1
ATOM 1582 N N . LEU A 1 190 ? -0.889 0.033 13.504 1.00 93.56 190 LEU A N 1
ATOM 1583 C CA . LEU A 1 190 ? -1.454 -0.722 12.399 1.00 93.56 190 LEU A CA 1
ATOM 1584 C C . LEU A 1 190 ? -2.236 -1.899 12.977 1.00 93.56 190 LEU A C 1
ATOM 1586 O O . LEU A 1 190 ? -1.652 -2.805 13.575 1.00 93.56 190 LEU A O 1
ATOM 1590 N N . VAL A 1 191 ? -3.553 -1.885 12.793 1.00 89.94 191 VAL A N 1
ATOM 1591 C CA . VAL A 1 191 ? -4.442 -2.975 13.216 1.00 89.94 191 VAL A CA 1
ATOM 1592 C C . VAL A 1 191 ? -4.785 -3.826 12.011 1.00 89.94 191 VAL A C 1
ATOM 1594 O O . VAL A 1 191 ? -5.222 -3.288 10.997 1.00 89.94 191 VAL A O 1
ATOM 1597 N N . LEU A 1 192 ? -4.606 -5.144 12.113 1.00 92.38 192 LEU A N 1
ATOM 1598 C CA . LEU A 1 192 ? -5.043 -6.074 11.074 1.00 92.38 192 LEU A CA 1
ATOM 1599 C C . LEU A 1 192 ? -6.569 -6.000 10.940 1.00 92.38 192 LEU A C 1
ATOM 1601 O O . LEU A 1 192 ? -7.278 -6.242 11.917 1.00 92.38 192 LEU A O 1
ATOM 1605 N N . ILE A 1 193 ? -7.062 -5.700 9.740 1.00 91.81 193 ILE A N 1
ATOM 1606 C CA . ILE A 1 193 ? -8.501 -5.653 9.452 1.00 91.81 193 ILE A CA 1
ATOM 1607 C C . ILE A 1 193 ? -8.965 -6.759 8.510 1.00 91.81 193 ILE A C 1
ATOM 1609 O O . ILE A 1 193 ? -10.140 -7.113 8.558 1.00 91.81 193 ILE A O 1
ATOM 1613 N N . ASP A 1 194 ? -8.076 -7.294 7.669 1.00 91.50 194 ASP A N 1
ATOM 1614 C CA . ASP A 1 194 ? -8.437 -8.333 6.708 1.00 91.50 194 ASP A CA 1
ATOM 1615 C C . ASP A 1 194 ? -7.214 -9.115 6.199 1.00 91.50 194 ASP A C 1
ATOM 1617 O O . ASP A 1 194 ? -6.066 -8.690 6.358 1.00 91.50 194 ASP A O 1
ATOM 1621 N N . GLU A 1 195 ? -7.473 -10.262 5.577 1.00 94.38 195 GLU A N 1
ATOM 1622 C CA . GLU A 1 195 ? -6.490 -11.135 4.932 1.00 94.38 195 GLU A CA 1
ATOM 1623 C C . GLU A 1 195 ? -7.054 -11.645 3.603 1.00 94.38 195 GLU A C 1
ATOM 1625 O O . GLU A 1 195 ? -8.173 -12.156 3.541 1.00 94.38 195 GLU A O 1
ATOM 1630 N N . ILE A 1 196 ? -6.257 -11.558 2.537 1.00 93.00 196 ILE A N 1
ATOM 1631 C CA . ILE A 1 196 ? -6.616 -12.164 1.252 1.00 93.00 196 ILE A CA 1
ATOM 1632 C C . ILE A 1 196 ? -6.084 -13.594 1.223 1.00 93.00 196 ILE A C 1
ATOM 1634 O O . ILE A 1 196 ? -4.887 -13.828 1.379 1.00 93.00 196 ILE A O 1
ATOM 1638 N N . PHE A 1 197 ? -6.988 -14.546 0.983 1.00 89.94 197 PHE A N 1
ATOM 1639 C CA . PHE A 1 197 ? -6.654 -15.963 0.915 1.00 89.94 197 PHE A CA 1
ATOM 1640 C C . PHE A 1 197 ? -6.350 -16.432 -0.516 1.00 89.94 197 PHE A C 1
ATOM 1642 O O . PHE A 1 197 ? -7.124 -16.265 -1.469 1.00 89.94 197 PHE A O 1
ATOM 1649 N N . TYR A 1 198 ? -5.219 -17.106 -0.637 1.00 87.31 198 TYR A N 1
ATOM 1650 C CA . TYR A 1 198 ? -4.662 -17.751 -1.809 1.00 87.31 198 TYR A CA 1
ATOM 1651 C C . TYR A 1 198 ? -4.801 -19.267 -1.736 1.00 87.31 198 TYR A C 1
ATOM 1653 O O . TYR A 1 198 ? -5.201 -19.844 -0.720 1.00 87.31 198 TYR A O 1
ATOM 1661 N N . GLU A 1 199 ? -4.503 -19.924 -2.854 1.00 81.56 199 GLU A N 1
ATOM 1662 C CA . GLU A 1 199 ? -4.445 -21.376 -2.861 1.00 81.56 199 GLU A CA 1
ATOM 1663 C C . GLU A 1 199 ? -3.351 -21.860 -1.912 1.00 81.56 199 GLU A C 1
ATOM 1665 O O . GLU A 1 199 ? -2.236 -21.340 -1.857 1.00 81.56 199 GLU A O 1
ATOM 1670 N N . THR A 1 200 ? -3.704 -22.859 -1.113 1.00 79.50 200 THR A N 1
ATOM 1671 C CA . THR A 1 200 ? -2.824 -23.387 -0.079 1.00 79.50 200 THR A CA 1
ATOM 1672 C C . THR A 1 200 ? -2.148 -24.657 -0.547 1.00 79.50 200 THR A C 1
ATOM 1674 O O . THR A 1 200 ? -2.817 -25.574 -1.026 1.00 79.50 200 THR A O 1
ATOM 1677 N N . ILE A 1 201 ? -0.860 -24.772 -0.263 1.00 77.88 201 ILE A N 1
ATOM 1678 C CA . ILE A 1 201 ? -0.101 -26.003 -0.437 1.00 77.88 201 ILE A CA 1
ATOM 1679 C C . ILE A 1 201 ? 0.025 -26.669 0.931 1.00 77.88 201 ILE A C 1
ATOM 1681 O O . ILE A 1 201 ? 0.212 -26.008 1.953 1.00 77.88 201 ILE A O 1
ATOM 1685 N N . THR A 1 202 ? -0.119 -27.992 0.970 1.00 78.94 202 THR A N 1
ATOM 1686 C CA . THR A 1 202 ? 0.117 -28.769 2.190 1.00 78.94 202 THR A CA 1
ATOM 1687 C C . THR A 1 202 ? 1.428 -29.523 2.051 1.00 78.94 202 THR A C 1
ATOM 1689 O O . THR A 1 202 ? 1.554 -30.384 1.184 1.00 78.94 202 THR A O 1
ATOM 1692 N N . TYR A 1 203 ? 2.390 -29.226 2.921 1.00 69.50 203 TYR A N 1
ATOM 1693 C CA . TYR A 1 203 ? 3.662 -29.936 2.992 1.00 69.50 203 TYR A CA 1
ATOM 1694 C C . TYR A 1 203 ? 3.866 -30.480 4.407 1.00 69.50 203 TYR A C 1
ATOM 1696 O O . TYR A 1 203 ? 3.731 -29.752 5.386 1.00 69.50 203 TYR A O 1
ATOM 1704 N N . ALA A 1 204 ? 4.146 -31.782 4.522 1.00 76.00 204 ALA A N 1
ATOM 1705 C CA . ALA A 1 204 ? 4.327 -32.476 5.803 1.00 76.00 204 ALA A CA 1
ATOM 1706 C C . ALA A 1 204 ? 3.178 -32.266 6.825 1.00 76.00 204 ALA A C 1
ATOM 1708 O O . ALA A 1 204 ? 3.405 -32.241 8.031 1.00 76.00 204 ALA A O 1
ATOM 1709 N N . GLY A 1 205 ? 1.936 -32.115 6.347 1.00 72.31 205 GLY A N 1
ATOM 1710 C CA . GLY A 1 205 ? 0.754 -31.888 7.192 1.00 72.31 205 GLY A CA 1
ATOM 1711 C C . GLY A 1 205 ? 0.538 -30.433 7.624 1.00 72.31 205 GLY A C 1
ATOM 1712 O O . GLY A 1 205 ? -0.474 -30.139 8.255 1.00 72.31 205 GLY A O 1
ATOM 1713 N N . ILE A 1 206 ? 1.437 -29.519 7.250 1.00 67.38 206 ILE A N 1
ATOM 1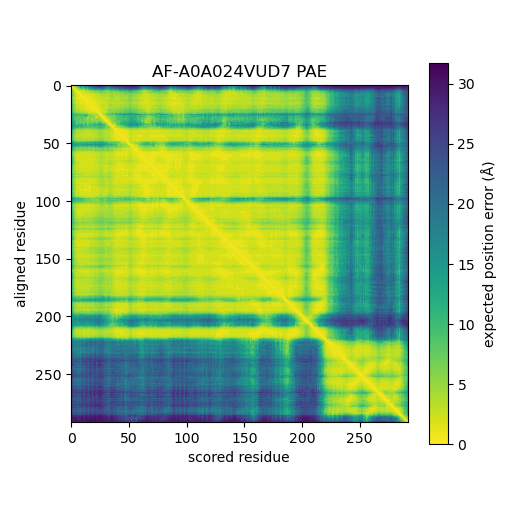714 C CA . ILE A 1 206 ? 1.292 -28.077 7.462 1.00 67.38 206 ILE A CA 1
ATOM 1715 C C . ILE A 1 206 ? 0.694 -27.468 6.196 1.00 67.38 206 ILE A C 1
ATOM 1717 O O . ILE A 1 206 ? 1.244 -27.619 5.104 1.00 67.38 206 ILE A O 1
ATOM 1721 N N . LYS A 1 207 ? -0.451 -26.799 6.344 1.00 74.06 207 LYS A N 1
ATOM 1722 C CA . LYS A 1 207 ? -1.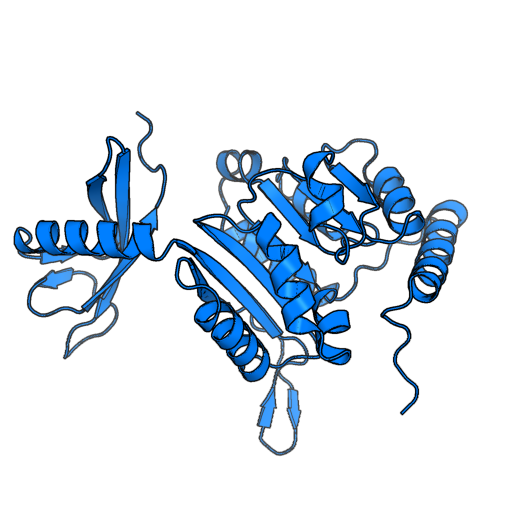131 -26.070 5.270 1.00 74.06 207 LYS A CA 1
ATOM 1723 C C . LYS A 1 207 ? -0.650 -24.619 5.286 1.00 74.06 207 LYS A C 1
ATOM 1725 O O . LYS A 1 207 ? -0.820 -23.946 6.297 1.00 74.06 207 LYS A O 1
ATOM 1730 N N . GLY A 1 208 ? -0.060 -24.156 4.189 1.00 66.56 208 GLY A N 1
ATOM 1731 C CA . GLY A 1 208 ? 0.474 -22.799 4.053 1.00 66.56 208 GLY A CA 1
ATOM 1732 C C . GLY A 1 208 ? 0.117 -22.174 2.708 1.00 66.56 208 GLY A C 1
ATOM 1733 O O . GLY A 1 208 ? -0.289 -22.872 1.780 1.00 66.56 208 GLY A O 1
ATOM 1734 N N . GLN A 1 209 ? 0.244 -20.855 2.617 1.00 76.44 209 GLN A N 1
ATOM 1735 C CA . GLN A 1 209 ? 0.105 -20.098 1.372 1.00 76.44 209 GLN A CA 1
ATOM 1736 C C . GLN A 1 209 ? 1.506 -19.752 0.862 1.00 76.44 209 GLN A C 1
ATOM 1738 O O . GLN A 1 209 ? 2.407 -19.531 1.668 1.00 76.44 209 GLN A O 1
ATOM 1743 N N . LEU A 1 210 ? 1.693 -19.713 -0.459 1.00 81.88 210 LEU A N 1
ATOM 1744 C CA . LEU A 1 210 ? 2.955 -19.244 -1.051 1.00 81.88 210 LEU A CA 1
ATOM 1745 C C . LEU A 1 210 ? 3.168 -17.741 -0.836 1.00 81.88 210 LEU A C 1
ATOM 1747 O O . LEU A 1 210 ? 4.297 -17.264 -0.871 1.00 81.88 210 LEU A O 1
ATOM 1751 N N . ILE A 1 211 ? 2.070 -17.010 -0.653 1.00 89.38 211 ILE A N 1
ATOM 1752 C CA . ILE A 1 211 ? 2.028 -15.560 -0.529 1.00 89.38 211 ILE A CA 1
ATOM 1753 C C . ILE A 1 211 ? 1.111 -15.215 0.637 1.00 89.38 211 ILE A C 1
ATOM 1755 O O . ILE A 1 211 ? 0.057 -15.827 0.822 1.00 89.38 211 ILE A O 1
ATOM 1759 N N . THR A 1 212 ? 1.518 -14.222 1.410 1.00 92.81 212 THR A N 1
ATOM 1760 C CA . THR A 1 212 ? 0.744 -13.630 2.492 1.00 92.81 212 THR A CA 1
ATOM 1761 C C . THR A 1 212 ? 0.327 -12.230 2.064 1.00 92.81 212 THR A C 1
ATOM 1763 O O . THR A 1 212 ? 1.195 -11.404 1.790 1.00 92.81 212 THR A O 1
ATOM 1766 N N . THR A 1 213 ? -0.977 -11.936 2.064 1.00 95.94 213 THR A N 1
ATOM 1767 C CA . THR A 1 213 ? -1.473 -10.561 1.903 1.00 95.94 213 THR A CA 1
ATOM 1768 C C . THR A 1 213 ? -2.333 -10.166 3.088 1.00 95.94 213 THR A C 1
ATOM 1770 O O . THR A 1 213 ? -3.421 -10.711 3.287 1.00 95.94 213 THR A O 1
ATOM 1773 N N . LEU A 1 214 ? -1.843 -9.203 3.865 1.00 96.94 214 LEU A N 1
ATOM 1774 C CA . LEU A 1 214 ? -2.534 -8.667 5.033 1.00 96.94 214 LEU A CA 1
ATOM 1775 C C . LEU A 1 214 ? -2.893 -7.206 4.805 1.00 96.94 214 LEU A C 1
ATOM 1777 O O . LEU A 1 214 ? -2.091 -6.430 4.282 1.00 96.94 214 LEU A O 1
ATOM 1781 N N . ILE A 1 215 ? -4.091 -6.836 5.249 1.00 98.06 215 ILE A N 1
ATOM 1782 C CA . ILE A 1 215 ? -4.566 -5.465 5.204 1.00 98.06 215 ILE A CA 1
ATOM 1783 C C . ILE A 1 215 ? -4.638 -4.931 6.625 1.00 98.06 215 ILE A C 1
ATOM 1785 O O . ILE A 1 215 ? -5.326 -5.478 7.491 1.00 98.06 215 ILE A O 1
ATOM 1789 N N . PHE A 1 216 ? -3.962 -3.814 6.845 1.00 96.81 216 PHE A N 1
ATOM 1790 C CA . PHE A 1 216 ? -3.965 -3.082 8.097 1.00 96.81 216 PHE A CA 1
ATOM 1791 C C . PHE A 1 216 ? -4.715 -1.759 7.951 1.00 96.81 216 PHE A C 1
ATOM 1793 O O . PHE A 1 216 ? -4.769 -1.183 6.868 1.00 96.81 216 PHE A O 1
ATOM 1800 N N . LYS A 1 217 ? -5.265 -1.242 9.049 1.00 94.69 217 LYS A N 1
ATOM 1801 C CA . LYS A 1 217 ? -5.768 0.134 9.154 1.00 94.69 217 LYS A CA 1
ATOM 1802 C C . LYS A 1 217 ? -4.897 0.883 10.156 1.00 94.69 217 LYS A C 1
ATOM 1804 O O . LYS A 1 217 ? -4.709 0.413 11.278 1.00 94.69 217 LYS A O 1
ATOM 1809 N N . TYR A 1 218 ? -4.352 2.026 9.750 1.00 93.12 218 TYR A N 1
ATOM 1810 C CA . TYR A 1 218 ? -3.549 2.879 10.622 1.00 93.12 218 TYR A CA 1
ATOM 1811 C C . TYR A 1 218 ? -4.459 3.730 11.506 1.00 93.12 218 TYR A C 1
ATOM 1813 O O . TYR A 1 218 ? -5.248 4.536 11.010 1.00 93.12 218 TYR A O 1
ATOM 1821 N N . LEU A 1 219 ? -4.362 3.558 12.819 1.00 85.31 219 LEU A N 1
ATOM 1822 C CA . LEU A 1 219 ? -5.185 4.254 13.801 1.00 85.31 219 LEU A CA 1
ATOM 1823 C C . LEU A 1 219 ? -4.329 5.193 14.640 1.00 85.31 219 LEU A C 1
ATOM 1825 O O . LEU A 1 219 ? -3.248 4.825 15.083 1.00 85.31 219 LEU A O 1
ATOM 1829 N N . ASP A 1 220 ? -4.842 6.391 14.912 1.00 82.00 220 ASP A N 1
ATOM 1830 C CA . ASP A 1 220 ? -4.311 7.269 15.956 1.00 82.00 220 ASP A CA 1
ATOM 1831 C C . ASP A 1 220 ? -4.904 6.835 17.301 1.00 82.00 220 ASP A C 1
ATOM 1833 O O . ASP A 1 220 ? -6.096 7.015 17.560 1.00 82.00 220 ASP A O 1
ATOM 1837 N N . LEU A 1 221 ? -4.061 6.261 18.159 1.00 73.31 221 LEU A N 1
ATOM 1838 C CA . LEU A 1 221 ? -4.422 5.721 19.468 1.00 73.31 221 LEU A CA 1
ATOM 1839 C C . LEU A 1 221 ? -4.839 6.801 20.468 1.00 73.31 221 LEU A C 1
ATOM 1841 O O . LEU A 1 221 ? -5.654 6.533 21.353 1.00 73.31 221 LEU A O 1
ATOM 1845 N N . LEU A 1 222 ? -4.274 8.008 20.380 1.00 69.12 222 LEU A N 1
ATOM 1846 C CA . LEU A 1 222 ? -4.638 9.107 21.277 1.00 69.12 222 LEU A CA 1
ATOM 1847 C C . LEU A 1 222 ? -6.044 9.597 20.959 1.00 69.12 222 LEU A C 1
ATOM 1849 O O . LEU A 1 222 ? -6.854 9.777 21.873 1.00 69.12 222 LEU A O 1
ATOM 1853 N N . ASN A 1 223 ? -6.333 9.783 19.674 1.00 68.88 223 ASN A N 1
ATOM 1854 C CA . ASN A 1 223 ? -7.663 10.160 19.230 1.00 68.88 223 ASN A CA 1
ATOM 1855 C C . ASN A 1 223 ? -8.663 9.020 19.477 1.00 68.88 223 ASN A C 1
ATOM 1857 O O . ASN A 1 223 ? -9.712 9.246 20.073 1.00 68.88 223 ASN A O 1
ATOM 1861 N N . TRP A 1 224 ? -8.303 7.777 19.139 1.00 71.00 224 TRP A N 1
ATOM 1862 C CA . TRP A 1 224 ? -9.158 6.610 19.357 1.00 71.00 224 TRP A CA 1
ATOM 1863 C C . TRP A 1 224 ? -9.529 6.427 20.826 1.00 71.00 224 TRP A C 1
ATOM 1865 O O . TRP A 1 224 ? -10.707 6.320 21.130 1.00 71.00 224 TRP A O 1
ATOM 1875 N N . LYS A 1 225 ? -8.576 6.473 21.766 1.00 73.94 225 LYS A N 1
ATOM 1876 C CA . LYS A 1 225 ? -8.893 6.329 23.200 1.00 73.94 225 LYS A CA 1
ATOM 1877 C C . LYS A 1 225 ? -9.816 7.436 23.711 1.00 73.94 225 LYS A C 1
ATOM 1879 O O . LYS A 1 225 ? -10.672 7.180 24.557 1.00 73.94 225 LYS A O 1
ATOM 1884 N N . ARG A 1 226 ? -9.658 8.668 23.212 1.00 75.06 226 ARG A N 1
ATOM 1885 C CA . ARG A 1 226 ? -10.559 9.784 23.545 1.00 75.06 226 ARG A CA 1
ATOM 1886 C C . ARG A 1 226 ? -11.957 9.543 22.988 1.00 75.06 226 ARG A C 1
ATOM 1888 O O . ARG A 1 226 ? -12.927 9.657 23.732 1.00 75.06 226 ARG A O 1
ATOM 1895 N N . LEU A 1 227 ? -12.052 9.166 21.718 1.00 79.19 227 LEU A N 1
ATOM 1896 C CA . LEU A 1 227 ? -13.315 8.874 21.048 1.00 79.19 227 LEU A CA 1
ATOM 1897 C C . LEU A 1 227 ? -14.022 7.659 21.652 1.00 79.19 227 LEU A C 1
ATOM 1899 O O . LEU A 1 227 ? -15.218 7.731 21.909 1.00 79.19 227 LEU A O 1
ATOM 1903 N N . GLN A 1 228 ? -13.289 6.588 21.949 1.00 81.62 228 GLN A N 1
ATOM 1904 C CA . GLN A 1 228 ? -13.793 5.387 22.605 1.00 81.62 228 GLN A CA 1
ATOM 1905 C C . GLN A 1 228 ? -14.392 5.735 23.965 1.00 81.62 228 GLN A C 1
ATOM 1907 O O . GLN A 1 228 ? -15.513 5.334 24.247 1.00 81.62 228 GLN A O 1
ATOM 1912 N N . LYS A 1 229 ? -13.710 6.551 24.776 1.00 83.56 229 LYS A N 1
ATOM 1913 C CA . LYS A 1 229 ? -14.257 6.991 26.064 1.00 83.56 229 LYS A CA 1
ATOM 1914 C C . LYS A 1 229 ? -15.569 7.771 25.901 1.00 83.56 229 LYS A C 1
ATOM 1916 O O . LYS A 1 229 ? -16.517 7.533 26.642 1.00 83.56 229 LYS A O 1
ATOM 1921 N N . ILE A 1 230 ? -15.644 8.676 24.924 1.00 86.88 230 ILE A N 1
ATOM 1922 C CA . ILE A 1 230 ? -16.869 9.443 24.633 1.00 86.88 230 ILE A CA 1
ATOM 1923 C C . ILE A 1 230 ? -17.986 8.515 24.132 1.00 86.88 230 ILE A C 1
ATOM 1925 O O . ILE A 1 230 ? -19.147 8.677 24.514 1.00 86.88 230 ILE A O 1
ATOM 1929 N N . LEU A 1 231 ? -17.650 7.534 23.292 1.00 88.06 231 LEU A N 1
ATOM 1930 C CA . LEU A 1 231 ? -18.584 6.525 22.805 1.00 88.06 231 LEU A CA 1
ATOM 1931 C C . LEU A 1 231 ? -19.110 5.665 23.957 1.00 88.06 231 LEU A C 1
ATOM 1933 O O . LEU A 1 231 ? -20.319 5.535 24.093 1.00 88.06 231 LEU A O 1
ATOM 1937 N N . GLU A 1 232 ? -18.239 5.151 24.823 1.00 86.44 232 GLU A N 1
ATOM 1938 C CA . GLU A 1 232 ? -18.605 4.389 26.021 1.00 86.44 232 GLU A CA 1
ATOM 1939 C C . GLU A 1 232 ? -19.520 5.197 26.949 1.00 86.44 232 GLU A C 1
ATOM 1941 O O . GLU A 1 232 ? -20.535 4.685 27.421 1.00 86.44 232 GLU A O 1
ATOM 1946 N N . GLU A 1 233 ? -19.216 6.478 27.181 1.00 87.50 233 GLU A N 1
ATOM 1947 C CA . GLU A 1 233 ? -20.081 7.380 27.947 1.00 87.50 233 GLU A CA 1
ATOM 1948 C C . GLU A 1 233 ? -21.451 7.558 27.279 1.00 87.50 233 GLU A C 1
ATOM 1950 O O . GLU A 1 233 ? -22.475 7.511 27.963 1.00 87.50 233 GLU A O 1
ATOM 1955 N N . LYS A 1 234 ? -21.499 7.696 25.947 1.00 87.88 234 LYS A N 1
ATOM 1956 C CA . LYS A 1 234 ? -22.756 7.795 25.193 1.00 87.88 234 LYS A CA 1
ATOM 1957 C C . LYS A 1 234 ? -23.561 6.493 25.231 1.00 87.88 234 LYS A C 1
ATOM 1959 O O . LYS A 1 234 ? -24.783 6.540 25.369 1.00 87.88 234 LYS A O 1
ATOM 1964 N N . LEU A 1 235 ? -22.900 5.343 25.138 1.00 88.31 235 LEU A N 1
ATOM 1965 C CA . LEU A 1 235 ? -23.524 4.019 25.142 1.00 88.31 235 LEU A CA 1
ATOM 1966 C C . LEU A 1 235 ? -24.232 3.699 26.460 1.00 88.31 235 LEU A C 1
ATOM 1968 O O . LEU A 1 235 ? -25.224 2.978 26.446 1.00 88.31 235 LEU A O 1
ATOM 1972 N N . ARG A 1 236 ? -23.820 4.302 27.584 1.00 85.19 236 ARG A N 1
ATOM 1973 C CA . ARG A 1 236 ? -24.525 4.170 28.877 1.00 85.19 236 ARG A CA 1
ATOM 1974 C C . ARG A 1 236 ? -25.985 4.628 28.835 1.00 85.19 236 ARG A C 1
ATOM 1976 O O . ARG A 1 236 ? -26.760 4.241 29.704 1.00 85.19 236 ARG A O 1
ATOM 1983 N N . TYR A 1 237 ? -26.358 5.450 27.854 1.00 85.88 237 TYR A N 1
ATOM 1984 C CA . TYR A 1 237 ? -27.730 5.928 27.664 1.00 85.88 237 TYR A CA 1
ATOM 1985 C C . TYR A 1 237 ? -28.560 5.054 26.714 1.00 85.88 237 TYR A C 1
ATOM 1987 O O . TYR A 1 237 ? -29.741 5.330 26.511 1.00 85.88 237 TYR A O 1
ATOM 1995 N N . TYR A 1 238 ? -27.967 4.014 26.124 1.00 86.19 238 TYR A N 1
ATOM 1996 C CA . TYR A 1 238 ? -28.660 3.079 25.244 1.00 86.19 238 TYR A CA 1
ATOM 1997 C C . TYR A 1 238 ? -29.172 1.894 26.060 1.00 86.19 238 TYR A C 1
ATOM 1999 O O . TYR A 1 238 ? -28.495 1.394 26.952 1.00 86.19 238 TYR A O 1
ATOM 2007 N N . SER A 1 239 ? -30.381 1.427 25.757 1.00 87.56 239 SER A N 1
ATOM 2008 C CA . SER A 1 239 ? -30.888 0.162 26.300 1.00 87.56 239 SER A CA 1
ATOM 2009 C C . SER A 1 239 ? -30.432 -1.027 25.455 1.00 87.56 239 SER A C 1
ATOM 2011 O O . SER A 1 239 ? -30.106 -2.086 25.984 1.00 87.56 239 SER A O 1
ATOM 2013 N N . CYS A 1 240 ? -30.386 -0.843 24.138 1.00 89.75 240 CYS A N 1
ATOM 2014 C CA . CYS A 1 240 ? -30.016 -1.862 23.171 1.00 89.75 240 CYS A CA 1
ATOM 2015 C C . CYS A 1 240 ? -29.185 -1.266 22.037 1.00 89.75 240 CYS A C 1
ATOM 2017 O O . CYS A 1 240 ? -29.224 -0.061 21.775 1.00 89.75 240 CYS A O 1
ATOM 2019 N N . ILE A 1 241 ? -28.448 -2.136 21.360 1.00 90.12 241 ILE A N 1
ATOM 2020 C CA . ILE A 1 241 ? -27.657 -1.811 20.182 1.00 90.12 241 ILE A CA 1
ATOM 2021 C C . ILE A 1 241 ? -27.991 -2.786 19.063 1.00 90.12 241 ILE A C 1
ATOM 2023 O O . ILE A 1 241 ? -28.282 -3.952 19.322 1.00 90.12 241 ILE A O 1
ATOM 2027 N N . THR A 1 242 ? -28.005 -2.288 17.829 1.00 92.25 242 THR A N 1
ATOM 2028 C CA . THR A 1 242 ? -28.396 -3.053 16.638 1.00 92.25 242 THR A CA 1
ATOM 2029 C C . THR A 1 242 ? -27.221 -3.114 15.672 1.00 92.25 242 THR A C 1
ATOM 2031 O O . THR A 1 242 ? -26.569 -2.100 15.423 1.00 92.25 242 THR A O 1
ATOM 2034 N N . ARG A 1 243 ? -26.929 -4.289 15.124 1.00 89.31 243 ARG A N 1
ATOM 2035 C CA . ARG A 1 243 ? -25.892 -4.475 14.110 1.00 89.31 243 ARG A CA 1
ATOM 2036 C C . ARG A 1 243 ? -26.247 -3.678 12.857 1.00 89.31 243 ARG A C 1
ATOM 2038 O O . ARG A 1 243 ? -27.420 -3.549 12.521 1.00 89.31 243 ARG A O 1
ATOM 2045 N N . ASN A 1 244 ? -25.244 -3.133 12.176 1.00 87.25 244 ASN A N 1
ATOM 2046 C CA . ASN A 1 244 ? -25.393 -2.220 11.036 1.00 87.25 244 ASN A CA 1
ATOM 2047 C C . ASN A 1 244 ? -26.083 -0.884 11.365 1.00 87.25 244 ASN A C 1
ATOM 2049 O O . ASN A 1 244 ? -26.389 -0.118 10.451 1.00 87.25 244 ASN A O 1
ATOM 2053 N N . SER A 1 245 ? -26.331 -0.581 12.643 1.00 89.81 245 SER A N 1
ATOM 2054 C CA . SER A 1 245 ? -26.707 0.774 13.050 1.00 89.81 245 SER A CA 1
ATOM 2055 C C . SER A 1 245 ? -25.472 1.667 13.160 1.00 89.81 245 SER A C 1
ATOM 2057 O O . SER A 1 245 ? -24.351 1.182 13.322 1.00 89.81 245 SER A O 1
ATOM 2059 N N . THR A 1 246 ? -25.689 2.979 13.088 1.00 89.94 246 THR A N 1
ATOM 2060 C CA . THR A 1 246 ? -24.636 3.987 13.231 1.00 89.94 246 THR A CA 1
ATOM 2061 C C . THR A 1 246 ? -24.872 4.808 14.493 1.00 89.94 246 THR A C 1
ATOM 2063 O O . THR A 1 246 ? -25.953 5.367 14.689 1.00 89.94 246 THR A O 1
ATOM 2066 N N . ILE A 1 247 ? -23.845 4.940 15.329 1.00 90.25 247 ILE A N 1
ATOM 2067 C CA . ILE A 1 247 ? -23.844 5.813 16.504 1.00 90.25 247 ILE A CA 1
ATOM 2068 C C . ILE A 1 247 ? -22.937 7.000 16.224 1.00 90.25 247 ILE A C 1
ATOM 2070 O O . ILE A 1 247 ? -21.779 6.836 15.860 1.00 90.25 247 ILE A O 1
ATOM 2074 N N . SER A 1 248 ? -23.450 8.213 16.409 1.00 89.56 248 SER A N 1
ATOM 2075 C CA . SER A 1 248 ? -22.634 9.419 16.288 1.00 89.56 248 SER A CA 1
ATOM 2076 C C . SER A 1 248 ? -22.092 9.878 17.641 1.00 89.56 248 SER A C 1
ATOM 2078 O O . SER A 1 248 ? -22.770 9.731 18.652 1.00 89.56 248 SER A O 1
ATOM 2080 N N . ILE A 1 249 ? -20.922 10.503 17.700 1.00 88.38 249 ILE A N 1
ATOM 2081 C CA . ILE A 1 249 ? -20.451 11.281 18.862 1.00 88.38 249 ILE A CA 1
ATOM 2082 C C . ILE A 1 249 ? -19.881 12.613 18.376 1.00 88.38 249 ILE A C 1
ATOM 2084 O O . ILE A 1 249 ? -19.414 12.706 17.246 1.00 88.38 249 ILE A O 1
ATOM 2088 N N . LYS A 1 250 ? -19.916 13.654 19.213 1.00 82.56 250 LYS A N 1
ATOM 2089 C CA . LYS A 1 250 ? -19.309 14.956 18.899 1.00 82.56 250 LYS A CA 1
ATOM 2090 C C . LYS A 1 250 ? -18.033 15.136 19.727 1.00 82.56 250 LYS A C 1
ATOM 2092 O O . LYS A 1 250 ? -18.095 14.999 20.946 1.00 82.56 250 LYS A O 1
ATOM 2097 N N . HIS A 1 251 ? -16.910 15.457 19.086 1.00 79.44 251 HIS A N 1
ATOM 2098 C CA . HIS A 1 251 ? -15.642 15.788 19.749 1.00 79.44 251 HIS A CA 1
ATOM 2099 C C . HIS A 1 251 ? -14.879 16.844 18.932 1.00 79.44 251 HIS A C 1
ATOM 2101 O O . HIS A 1 251 ? -14.797 16.722 17.714 1.00 79.44 251 HIS A O 1
ATOM 2107 N N . ASP A 1 252 ? -14.373 17.892 19.592 1.00 77.19 252 ASP A N 1
ATOM 2108 C CA . ASP A 1 252 ? -13.633 19.009 18.974 1.00 77.19 252 ASP A CA 1
ATOM 2109 C C . ASP A 1 252 ? -14.318 19.585 17.716 1.00 77.19 252 ASP A C 1
ATOM 2111 O O . ASP A 1 252 ? -13.715 19.744 16.661 1.00 77.19 252 ASP A O 1
ATOM 2115 N N . ASP A 1 253 ? -15.626 19.844 17.830 1.00 74.69 253 ASP A N 1
ATOM 2116 C CA . ASP A 1 253 ? -16.508 20.345 16.762 1.00 74.69 253 ASP A CA 1
ATOM 2117 C C . ASP A 1 253 ? -16.675 19.463 15.517 1.00 74.69 253 ASP A C 1
ATOM 2119 O O . ASP A 1 253 ? -17.408 19.824 14.597 1.00 74.69 253 ASP A O 1
ATOM 2123 N N . VAL A 1 254 ? -16.140 18.246 15.547 1.00 72.31 254 VAL A N 1
ATOM 2124 C CA . VAL A 1 254 ? -16.373 17.215 14.536 1.00 72.31 254 VAL A CA 1
ATOM 2125 C C . VAL A 1 254 ? -17.403 16.207 15.048 1.00 72.31 254 VAL A C 1
ATOM 2127 O O . VAL A 1 254 ? -17.391 15.808 16.217 1.00 72.31 254 VAL A O 1
ATOM 2130 N N . VAL A 1 255 ? -18.318 15.792 14.168 1.00 79.75 255 VAL A N 1
ATOM 2131 C CA . VAL A 1 255 ? -19.221 14.663 14.421 1.00 79.75 255 VAL A CA 1
ATOM 2132 C C . VAL A 1 255 ? -18.609 13.412 13.809 1.00 79.75 255 VAL A C 1
ATOM 2134 O O . VAL A 1 255 ? -18.346 13.349 12.611 1.00 79.75 255 VAL A O 1
ATOM 2137 N N . TYR A 1 256 ? -18.393 12.416 14.651 1.00 80.06 256 TYR A N 1
ATOM 2138 C CA . TYR A 1 256 ? -17.833 11.127 14.292 1.00 80.06 256 TYR A CA 1
ATOM 2139 C C . TYR A 1 256 ? -18.934 10.080 14.250 1.00 80.06 256 TYR A C 1
ATOM 2141 O O . TYR A 1 256 ? -19.813 10.100 15.110 1.00 80.06 256 TYR A O 1
ATOM 2149 N N . TYR A 1 257 ? -18.872 9.167 13.285 1.00 84.25 257 TYR A N 1
ATOM 2150 C CA . TYR A 1 257 ? -19.854 8.105 13.101 1.00 84.25 257 TYR A CA 1
ATOM 2151 C C . TYR A 1 257 ? -19.196 6.744 13.331 1.00 84.25 257 TYR A C 1
ATOM 2153 O O . TYR A 1 257 ? -18.073 6.502 12.896 1.00 84.25 257 TYR A O 1
ATOM 2161 N N . PHE A 1 258 ? -19.895 5.870 14.045 1.00 87.19 258 PHE A N 1
ATOM 2162 C CA . PHE A 1 258 ? -19.429 4.545 14.429 1.00 87.19 258 PHE A CA 1
ATOM 2163 C C . PHE A 1 258 ? -20.452 3.525 13.961 1.00 87.19 258 PHE A C 1
ATOM 2165 O O . PHE A 1 258 ? -21.563 3.484 14.494 1.00 87.19 258 PHE A O 1
ATOM 2172 N N . ASP A 1 259 ? -20.086 2.725 12.966 1.00 88.25 259 ASP A N 1
ATOM 2173 C CA . ASP A 1 259 ? -20.937 1.643 12.485 1.00 88.25 259 ASP A CA 1
ATOM 2174 C C . ASP A 1 259 ? -20.752 0.424 13.389 1.00 88.25 259 ASP A C 1
ATOM 2176 O O . ASP A 1 259 ? -19.630 0.012 13.689 1.00 88.25 259 ASP A O 1
ATOM 2180 N N . VAL A 1 260 ? -21.861 -0.151 13.847 1.00 87.94 260 VAL A N 1
ATOM 2181 C CA . VAL A 1 260 ? -21.865 -1.371 14.658 1.00 87.94 260 VAL A CA 1
ATOM 2182 C C . VAL A 1 260 ? -21.629 -2.563 13.738 1.00 87.94 260 VAL A C 1
ATOM 2184 O O . VAL A 1 260 ? -22.556 -3.035 13.079 1.00 87.94 260 VAL A O 1
ATOM 2187 N N . ILE A 1 261 ? -20.391 -3.051 13.695 1.00 85.81 261 ILE A N 1
ATOM 2188 C CA . ILE A 1 261 ? -19.982 -4.145 12.804 1.00 85.81 261 ILE A CA 1
ATOM 2189 C C . ILE A 1 261 ? -20.363 -5.498 13.398 1.00 85.81 261 ILE A C 1
ATOM 2191 O O . ILE A 1 261 ? -20.864 -6.368 12.690 1.00 85.81 261 ILE A O 1
ATOM 2195 N N . ARG A 1 262 ? -20.118 -5.684 14.700 1.00 86.62 262 ARG A N 1
ATOM 2196 C CA . ARG A 1 262 ? -20.316 -6.968 15.379 1.00 86.62 262 ARG A CA 1
ATOM 2197 C C . ARG A 1 262 ? -20.797 -6.765 16.806 1.00 86.62 262 ARG A C 1
ATOM 2199 O O . ARG A 1 262 ? -20.306 -5.880 17.503 1.00 86.62 262 ARG A O 1
ATOM 2206 N N . ILE A 1 263 ? -21.731 -7.608 17.236 1.00 88.88 263 ILE A N 1
ATOM 2207 C CA . ILE A 1 263 ? -22.246 -7.636 18.608 1.00 88.88 263 ILE A CA 1
ATOM 2208 C C . ILE A 1 263 ? -22.092 -9.054 19.148 1.00 88.88 263 ILE A C 1
ATOM 2210 O O . ILE A 1 263 ? -22.792 -9.970 18.711 1.00 88.88 263 ILE A O 1
ATOM 2214 N N . ASP A 1 264 ? -21.208 -9.225 20.118 1.00 84.50 264 ASP A N 1
ATOM 2215 C CA . ASP A 1 264 ? -21.000 -10.480 20.824 1.00 84.50 264 ASP A CA 1
ATOM 2216 C C . ASP A 1 264 ? -21.599 -10.378 22.236 1.00 84.50 264 ASP A C 1
ATOM 2218 O O . ASP A 1 264 ? -21.594 -9.330 22.861 1.00 84.50 264 ASP A O 1
ATOM 2222 N N . SER A 1 265 ? -22.146 -11.470 22.752 1.00 81.88 265 SER A N 1
ATOM 2223 C CA . SER A 1 265 ? -22.590 -11.616 24.144 1.00 81.88 265 SER A CA 1
ATOM 2224 C C . SER A 1 265 ? -22.005 -12.905 24.703 1.00 81.88 265 SER A C 1
ATOM 2226 O O . SER A 1 265 ? -21.566 -13.769 23.938 1.00 81.88 265 SER A O 1
ATOM 2228 N N . GLU A 1 266 ? -22.094 -13.113 26.017 1.00 80.25 266 GLU A N 1
ATOM 2229 C CA . GLU A 1 266 ? -21.619 -14.352 26.655 1.00 80.25 266 GLU A CA 1
ATOM 2230 C C . GLU A 1 266 ? -22.184 -15.635 26.013 1.00 80.25 266 GLU A C 1
ATOM 2232 O O . GLU A 1 266 ? -21.562 -16.695 26.072 1.00 80.25 266 GLU A O 1
ATOM 2237 N N . LYS A 1 267 ? -23.374 -15.560 25.398 1.00 82.00 267 LYS A N 1
ATOM 2238 C CA . LYS A 1 267 ? -24.108 -16.727 24.880 1.00 82.00 267 LYS A CA 1
ATOM 2239 C C . LYS A 1 267 ? -24.174 -16.812 23.359 1.00 82.00 267 LYS A C 1
ATOM 2241 O O . LYS A 1 267 ? -24.470 -17.884 22.834 1.00 82.00 267 LYS A O 1
ATOM 2246 N N . LYS A 1 268 ? -23.981 -15.704 22.645 1.00 80.88 268 LYS A N 1
ATOM 2247 C CA . LYS A 1 268 ? -24.172 -15.623 21.190 1.00 80.88 268 LYS A CA 1
ATOM 2248 C C . LYS A 1 268 ? -23.174 -14.650 20.579 1.00 80.88 268 LYS A C 1
ATOM 2250 O O . LYS A 1 268 ? -23.003 -13.556 21.106 1.00 80.88 268 LYS A O 1
ATOM 2255 N N . LYS A 1 269 ? -22.578 -15.044 19.456 1.00 87.75 269 LYS A N 1
ATOM 2256 C CA . LYS A 1 269 ? -21.686 -14.203 18.651 1.00 87.75 269 LYS A CA 1
ATOM 2257 C C . LYS A 1 269 ? -22.429 -13.591 17.469 1.00 87.75 269 LYS A C 1
ATOM 2259 O O . LYS A 1 269 ? -23.365 -14.216 16.972 1.00 87.75 269 LYS A O 1
ATOM 2264 N N . ASP A 1 270 ? -21.979 -12.418 17.039 1.00 86.81 270 ASP A N 1
ATOM 2265 C CA . ASP A 1 270 ? -22.484 -11.665 15.881 1.00 86.81 270 ASP A CA 1
ATOM 2266 C C . ASP A 1 270 ? -24.023 -11.588 15.807 1.00 86.81 270 ASP A C 1
ATOM 2268 O O . ASP A 1 270 ? -24.670 -11.966 14.829 1.00 86.81 270 ASP A O 1
ATOM 2272 N N . THR A 1 271 ? -24.632 -11.149 16.906 1.00 87.38 271 THR A N 1
ATOM 2273 C CA . THR A 1 271 ? -26.087 -11.008 17.022 1.00 87.38 271 THR A CA 1
ATOM 2274 C C . THR A 1 271 ? -26.608 -9.736 16.361 1.00 87.38 271 THR A C 1
ATOM 2276 O O . THR A 1 271 ? -25.910 -8.731 16.265 1.00 87.38 271 THR A O 1
ATOM 2279 N N . GLU A 1 272 ? -27.867 -9.766 15.919 1.00 90.50 272 GLU A N 1
ATOM 2280 C CA . GLU A 1 272 ? -28.499 -8.615 15.268 1.00 90.50 272 GLU A CA 1
ATOM 2281 C C . GLU A 1 272 ? -28.823 -7.481 16.250 1.00 90.50 272 GLU A C 1
ATOM 2283 O O . GLU A 1 272 ? -28.638 -6.317 15.917 1.00 90.50 272 GLU A O 1
ATOM 2288 N N . VAL A 1 273 ? -29.278 -7.803 17.464 1.00 89.94 273 VAL A N 1
ATOM 2289 C CA . VAL A 1 273 ? -29.606 -6.831 18.518 1.00 89.94 273 VAL A CA 1
ATOM 2290 C C . VAL A 1 273 ? -29.218 -7.411 19.875 1.00 89.94 273 VAL A C 1
ATOM 2292 O O . VAL A 1 273 ? -29.495 -8.584 20.137 1.00 89.94 273 VAL A O 1
ATOM 2295 N N . ALA A 1 274 ? -28.647 -6.592 20.760 1.00 89.00 274 ALA A N 1
ATOM 2296 C CA . ALA A 1 274 ? -28.387 -6.980 22.147 1.00 89.00 274 ALA A CA 1
ATOM 2297 C C . ALA A 1 274 ? -28.565 -5.822 23.139 1.00 89.00 274 ALA A C 1
ATOM 2299 O O . ALA A 1 274 ? -28.509 -4.648 22.769 1.00 89.00 274 ALA A O 1
ATOM 2300 N N . SER A 1 275 ? -28.767 -6.177 24.413 1.00 87.06 275 SER A N 1
ATOM 2301 C CA . SER A 1 275 ? -28.620 -5.261 25.551 1.00 87.06 275 SER A CA 1
ATOM 2302 C C . SER A 1 275 ? -27.181 -4.759 25.598 1.00 87.06 275 SER A C 1
ATOM 2304 O O . SER A 1 275 ? -26.257 -5.569 25.562 1.00 87.06 275 SER A O 1
ATOM 2306 N N . ILE A 1 276 ? -26.980 -3.442 25.700 1.00 86.12 276 ILE A N 1
ATOM 2307 C CA . ILE A 1 276 ? -25.621 -2.874 25.740 1.00 86.12 276 ILE A CA 1
ATOM 2308 C C . ILE A 1 276 ? -24.861 -3.269 27.015 1.00 86.12 276 ILE A C 1
ATOM 2310 O O . ILE A 1 276 ? -23.639 -3.211 27.048 1.00 86.12 276 ILE A O 1
ATOM 2314 N N . GLN A 1 277 ? -25.583 -3.655 28.073 1.00 82.38 277 GLN A N 1
ATOM 2315 C CA . GLN A 1 277 ? -24.998 -4.019 29.367 1.00 82.38 277 GLN A CA 1
ATOM 2316 C C . GLN A 1 277 ? -24.420 -5.439 29.374 1.00 82.38 277 GLN A C 1
ATOM 2318 O O . GLN A 1 277 ? -23.598 -5.747 30.230 1.00 82.38 277 GLN A O 1
ATOM 2323 N N . ASP A 1 278 ? -24.829 -6.276 28.417 1.00 83.88 278 ASP A N 1
ATOM 2324 C CA . ASP A 1 278 ? -24.519 -7.711 28.380 1.00 83.88 278 ASP A CA 1
ATOM 2325 C C . ASP A 1 278 ? -23.776 -8.113 27.093 1.00 83.88 278 ASP A C 1
ATOM 2327 O O . ASP A 1 278 ? -23.714 -9.299 26.746 1.00 83.88 278 ASP A O 1
ATOM 2331 N N . ALA A 1 279 ? -23.278 -7.126 26.341 1.00 80.38 279 ALA A N 1
ATOM 2332 C CA . ALA A 1 279 ? -22.697 -7.331 25.025 1.00 80.38 279 ALA A CA 1
ATOM 2333 C C . ALA A 1 279 ? -21.371 -6.587 24.843 1.00 80.38 279 ALA A C 1
ATOM 2335 O O . ALA A 1 279 ? -21.262 -5.392 25.117 1.00 80.38 279 ALA A O 1
ATOM 2336 N N . ASP A 1 280 ? -20.400 -7.299 24.285 1.00 81.06 280 ASP A N 1
ATOM 2337 C CA . ASP A 1 280 ? -19.192 -6.736 23.705 1.00 81.06 280 ASP A CA 1
ATOM 2338 C C . ASP A 1 280 ? -19.503 -6.283 22.277 1.00 81.06 280 ASP A C 1
ATOM 2340 O O . ASP A 1 280 ? -19.937 -7.066 21.426 1.00 81.06 280 ASP A O 1
ATOM 2344 N N . VAL A 1 281 ? -19.283 -5.002 21.993 1.00 79.50 281 VAL A N 1
ATOM 2345 C CA . VAL A 1 281 ? -19.633 -4.405 20.701 1.00 79.50 281 VAL A CA 1
ATOM 2346 C C . VAL A 1 281 ? -18.382 -3.928 19.987 1.00 79.50 281 VAL A C 1
ATOM 2348 O O . VAL A 1 281 ? -17.581 -3.179 20.544 1.00 79.50 281 VAL A O 1
ATOM 2351 N N . ILE A 1 282 ? -18.244 -4.330 18.727 1.00 78.88 282 ILE A N 1
ATOM 2352 C CA . ILE A 1 282 ? -17.183 -3.865 17.840 1.00 78.88 282 ILE A CA 1
ATOM 2353 C C . ILE A 1 282 ? -17.752 -2.814 16.900 1.00 78.88 282 ILE A C 1
ATOM 2355 O O . ILE A 1 282 ? -18.719 -3.055 16.169 1.00 78.88 282 ILE A O 1
ATOM 2359 N N . PHE A 1 283 ? -17.098 -1.660 16.905 1.00 81.44 283 PHE A N 1
ATOM 2360 C CA . PHE A 1 283 ? -17.416 -0.526 16.057 1.00 81.44 283 PHE A CA 1
ATOM 2361 C C . PHE A 1 283 ? -16.335 -0.336 14.998 1.00 81.44 283 PHE A C 1
ATOM 2363 O O . PHE A 1 283 ? -15.153 -0.486 15.305 1.00 81.44 283 PHE A O 1
ATOM 2370 N N . ASP A 1 284 ? -16.728 0.065 13.790 1.00 76.19 284 ASP A N 1
ATOM 2371 C CA . ASP A 1 284 ? -15.800 0.676 12.837 1.00 76.19 284 ASP A CA 1
ATOM 2372 C C . ASP A 1 284 ? -16.005 2.186 12.820 1.00 76.19 284 ASP A C 1
ATOM 2374 O O . ASP A 1 284 ? -17.129 2.697 12.812 1.00 76.19 284 ASP A O 1
ATOM 2378 N N . PHE A 1 285 ? -14.889 2.902 12.827 1.00 73.81 285 PHE A N 1
ATOM 2379 C CA . PHE A 1 285 ? -14.875 4.344 12.710 1.00 73.81 285 PHE A CA 1
ATOM 2380 C C . PHE A 1 285 ? -15.099 4.743 11.256 1.00 73.81 285 PHE A C 1
ATOM 2382 O O . PHE A 1 285 ? -14.276 4.446 10.381 1.00 73.81 285 PHE A O 1
ATOM 2389 N N . VAL A 1 286 ? -16.188 5.470 11.029 1.00 66.69 286 VAL A N 1
ATOM 2390 C CA . VAL A 1 286 ? -16.576 5.992 9.725 1.00 66.69 286 VAL A CA 1
ATOM 2391 C C . VAL A 1 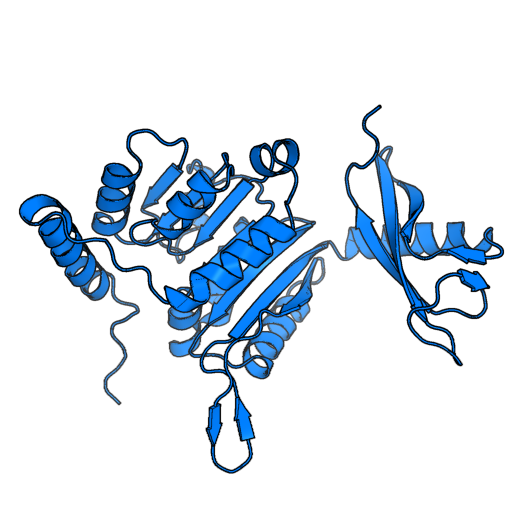286 ? -16.448 7.508 9.766 1.00 66.69 286 VAL A C 1
ATOM 2393 O O . VAL A 1 286 ? -17.197 8.214 10.448 1.00 66.69 286 VAL A O 1
ATOM 2396 N N . LYS A 1 287 ? -15.473 8.032 9.027 1.00 51.72 287 LYS A N 1
ATOM 2397 C CA . LYS A 1 287 ? -15.422 9.462 8.736 1.00 51.72 287 LYS A CA 1
ATOM 2398 C C . LYS A 1 287 ? -16.375 9.725 7.564 1.00 51.72 287 LYS A C 1
ATOM 2400 O O . LYS A 1 287 ? -16.286 9.025 6.568 1.00 51.72 287 LYS A O 1
ATOM 2405 N N . GLU A 1 288 ? -17.267 10.709 7.715 1.00 54.75 288 GLU A N 1
ATOM 2406 C CA . GLU A 1 288 ? -18.160 11.223 6.656 1.00 54.75 288 GLU A CA 1
ATOM 2407 C C . GLU A 1 288 ? -19.199 10.227 6.096 1.00 54.75 288 GLU A C 1
ATOM 2409 O O . GLU A 1 288 ? -19.073 9.728 4.986 1.00 54.75 288 GLU A O 1
ATOM 2414 N N . LYS A 1 289 ? -20.305 10.001 6.823 1.00 46.75 289 LYS A N 1
ATOM 2415 C CA . LYS A 1 289 ? -21.540 9.434 6.228 1.00 46.75 289 LYS A CA 1
ATOM 2416 C C . LYS A 1 289 ? -22.667 10.456 6.027 1.00 46.75 289 LYS A C 1
ATOM 2418 O O . LYS A 1 289 ? -23.671 10.143 5.402 1.00 46.75 289 LYS A O 1
ATOM 2423 N N . TYR A 1 290 ? -22.503 11.678 6.535 1.00 42.28 290 TYR A N 1
ATOM 2424 C CA . TYR A 1 290 ? -23.521 12.728 6.472 1.00 42.28 290 TYR A CA 1
ATOM 2425 C C . TYR A 1 290 ? -22.858 14.100 6.309 1.00 42.28 290 TYR A C 1
ATOM 2427 O O . TYR A 1 290 ? -22.802 14.887 7.252 1.00 42.28 290 TYR A O 1
ATOM 2435 N N . ASN A 1 291 ? -22.328 14.379 5.118 1.00 35.62 291 ASN A N 1
ATOM 2436 C CA . ASN A 1 291 ? -22.331 15.754 4.624 1.00 35.62 291 ASN A CA 1
ATOM 2437 C C . ASN A 1 291 ? -23.722 15.974 4.022 1.00 35.62 291 ASN A C 1
ATOM 2439 O O . ASN A 1 291 ? -23.980 15.563 2.893 1.00 35.62 291 ASN A O 1
ATOM 2443 N N . SER A 1 292 ? -24.635 16.521 4.823 1.00 37.16 292 SER A N 1
ATOM 2444 C CA . SER A 1 292 ? -25.846 17.183 4.327 1.00 37.16 292 SER A CA 1
ATOM 2445 C C . SER A 1 292 ? -25.556 18.658 4.118 1.00 37.16 292 SER A C 1
ATOM 2447 O O . SER A 1 292 ? -25.041 19.249 5.097 1.00 37.16 292 SER A O 1
#

Solvent-accessible surface area (backbone atoms only — not comparable to full-atom values): 16359 Å² total; per-residue (Å²): 130,84,78,78,57,81,78,40,66,70,56,53,43,54,52,33,50,52,50,46,48,39,32,75,77,65,69,46,83,81,86,58,88,59,52,88,54,48,57,56,54,49,49,50,53,43,63,75,43,66,47,66,75,53,21,50,69,42,27,37,37,30,44,56,33,48,53,34,61,72,57,51,57,41,39,77,74,49,38,49,40,38,35,33,29,18,68,39,61,52,21,38,51,46,22,49,66,77,40,72,92,52,73,64,46,71,43,68,44,50,69,95,44,36,91,75,50,34,89,84,39,92,78,66,56,82,36,49,32,38,39,33,65,47,49,63,37,48,28,53,79,66,76,32,49,70,59,50,56,58,34,54,50,78,51,63,42,75,67,14,33,40,37,44,33,24,71,79,46,53,66,69,56,52,50,49,52,47,51,55,52,30,72,76,32,88,53,33,38,68,42,83,76,50,70,62,87,66,77,66,52,72,57,98,89,45,76,44,56,72,50,31,34,43,30,26,36,28,39,41,46,62,59,45,55,53,50,48,53,54,45,54,61,55,49,72,78,45,71,58,47,46,48,79,38,72,49,73,50,79,56,95,94,40,77,43,36,30,36,26,72,36,31,30,37,96,87,46,71,69,39,64,64,46,47,53,91,62,40,56,72,44,67,44,86,41,80,80,91,73,89,124

Organism: NCBI:txid1036724

Secondary structure (DSSP, 8-state):
-PPPGGG-HHHHHHHHHHHHHHHHHH-PPPPPTTHHHHHHHHHHHHHHT-SHHHHTT-EEEEET-TT-HHHHHHHHTT--EEEEEES-HHHHHHHHHHTTTS--EEEE--GGGHHHHGGGSTT-S--SEEEEESHHHHHHHTT-HHHHHHHHTTT--TT-EEEEEESSS-HHHHHHHHHHHHHH-TTEEEEEEEEE--PEEEETTEEEESSEEEEEEEEEHHHHHHHHHHHHHHHTT-SEEETT-EEEEEETTEEEEEEEEEEEESS-SS-SEEETTSEEEEEEEES-S---

Mean predicted aligned error: 9.89 Å

InterPro domains:
  IPR025714 Methyltransferase domain [PF13847] (55-231)
  IPR026635 Protein-lysine N-methyltransferase Efm4/METTL10 [MF_03188] (3-219)
  IPR029063 S-adenosyl-L-methionine-dependent methyltransferase superfamily [G3DSA:3.40.50.150] (5-203)
  IPR029063 S-adenosyl-L-methionine-dependent methyltransferase superfamily [SSF53335] (4-178)

Radius of gyration: 21.3 Å; Cα contacts (8 Å, |Δi|>4): 466; chains: 1; bounding box: 55×53×60 Å

Foldseek 3Di:
DPPDCVLPLVVLLVVLVVQLCCCVVPVDDHDDVVVVCLVLVLVVVCVVQVDLVSLQVAAEEEEQCFLVVSQVVSVVSNRARAEYEHQHPSRQVNNCVVQVPGNHYYDHDDLLCLVPCVVVDPLQDAGLEYEYACPCVSCVSVVNNVSNLVSCVSHADANRKYKYKDQNDFPVRVVVSQVVVQVVPVFKGWAFDDWRDDDWDADPNDTGDSMTITITTIHGPVVVVVVVVQVVVVLVPDQKDFAQDWDWGDDPNDIKIWHFHWKAFPVDTRDGMDGSVGIDTDTDTDDDPDPD